Protein AF-A0A9E3EW70-F1 (afdb_monomer_lite)

Foldseek 3Di:
DDDDDDDDDDDDDPVVVVVVVVVVVVVVVVPPDDDDDDDDDDDDDDDDDDDDDDDDDDDPDPDPDDPPPPDCLLVDDFDDFDFDADPNAGQLFDDDASVQSVLLRGQDFDPDADEDELVVLLPQDADPVLAQHHPVPDDPVRCVSQSSAFRHKHKYKFWWQDKDWDAADRSLNRDHDSLSTKIWTFGARDQNDAQLRTAIEIAGSSLVVVVVLDDVVLSVVRNVVSWMKMWIATWHADNHPPVCRSPRHSHSIHRRHTNFIWTDDPNDTDGGNPPPDPPDPPPPPDD

Secondary structure (DSSP, 8-state):
--PPP-PPPPPPPHHHHHHHHHHHHHHHHHS---PPPP----------------------------TT-S-GGG-SPPPPPP---BTTB-TT-SSS-HHHHHHHT-----SSPEEEEHHHHHT----GGGTT--GGG--HHHHHHHHHHTT-EEEEEEEEEEEEE----GGGTT-SSGGGS-EEEEEESSTT--GGGPEEEEE-HHHHTT-TT--HHHHHHHHHTT-EEEEEEEEEE-TT-GGGBTTTBS-SEEEEEEEEEEEEETTEEEETTTT------------

Structure (mmCIF, N/CA/C/O backbone):
data_AF-A0A9E3EW70-F1
#
_entry.id   AF-A0A9E3EW70-F1
#
loop_
_atom_site.group_PDB
_atom_site.id
_atom_site.type_symbol
_atom_site.label_atom_id
_atom_site.label_alt_id
_atom_site.label_comp_id
_atom_site.label_asym_id
_atom_site.label_entity_id
_atom_site.label_seq_id
_atom_site.pdbx_PDB_ins_code
_atom_site.Cartn_x
_atom_site.Cartn_y
_atom_site.Cartn_z
_atom_site.occupancy
_atom_site.B_iso_or_equiv
_atom_site.auth_seq_id
_atom_site.auth_comp_id
_atom_site.auth_asym_id
_atom_site.auth_atom_id
_atom_site.pdbx_PDB_model_num
ATOM 1 N N . MET A 1 1 ? -69.824 -38.537 -12.160 1.00 42.66 1 MET A N 1
ATOM 2 C CA . MET A 1 1 ? -68.705 -38.304 -13.100 1.00 42.66 1 MET A CA 1
ATOM 3 C C . MET A 1 1 ? -68.552 -36.802 -13.313 1.00 42.66 1 MET A C 1
ATOM 5 O O . MET A 1 1 ? -69.360 -36.216 -14.017 1.00 42.66 1 MET A O 1
ATOM 9 N N . ARG A 1 2 ? -67.593 -36.155 -12.639 1.00 39.72 2 ARG A N 1
ATOM 10 C CA . ARG A 1 2 ? -67.192 -34.760 -12.896 1.00 39.72 2 ARG A CA 1
ATOM 11 C C . ARG A 1 2 ? -65.710 -34.779 -13.260 1.00 39.72 2 ARG A C 1
ATOM 13 O O . ARG A 1 2 ? -64.908 -35.280 -12.481 1.00 39.72 2 ARG A O 1
ATOM 20 N N . LEU A 1 3 ? -65.390 -34.300 -14.458 1.00 41.31 3 LEU A N 1
ATOM 21 C CA . LEU A 1 3 ? -64.031 -34.162 -14.977 1.00 41.31 3 LEU A CA 1
ATOM 22 C C . LEU A 1 3 ? -63.398 -32.893 -14.390 1.00 41.31 3 LEU A C 1
ATOM 24 O O . LEU A 1 3 ? -63.975 -31.811 -14.489 1.00 41.31 3 LEU A O 1
ATOM 28 N N . HIS A 1 4 ? -62.220 -33.031 -13.781 1.00 39.78 4 HIS A N 1
ATOM 29 C CA . HIS A 1 4 ? -61.348 -31.910 -13.439 1.00 39.78 4 HIS A CA 1
ATOM 30 C C . HIS A 1 4 ? -60.524 -31.517 -14.672 1.00 39.78 4 HIS A C 1
ATOM 32 O O . HIS A 1 4 ? -59.825 -32.351 -15.239 1.00 39.78 4 HIS A O 1
ATOM 38 N N . SER A 1 5 ? -60.599 -30.243 -15.064 1.00 49.59 5 SER A N 1
ATOM 39 C CA . SER A 1 5 ? -59.735 -29.630 -16.076 1.00 49.59 5 SER A CA 1
ATOM 40 C C . SER A 1 5 ? -58.553 -28.950 -15.383 1.00 49.59 5 SER A C 1
ATOM 42 O O . SER A 1 5 ? -58.748 -28.035 -14.583 1.00 49.59 5 SER A O 1
ATOM 44 N N . THR A 1 6 ? -57.330 -29.389 -15.676 1.00 46.38 6 THR A N 1
ATOM 45 C CA . THR A 1 6 ? -56.080 -28.768 -15.213 1.00 46.38 6 THR A CA 1
ATOM 46 C C . THR A 1 6 ? -55.635 -27.684 -16.194 1.00 46.38 6 THR A C 1
ATOM 48 O O . THR A 1 6 ? -55.284 -27.989 -17.331 1.00 46.38 6 THR A O 1
ATOM 51 N N . ALA A 1 7 ? -55.622 -26.421 -15.760 1.00 47.00 7 ALA A N 1
ATOM 52 C CA . ALA A 1 7 ? -55.006 -25.316 -16.494 1.00 47.00 7 ALA A CA 1
ATOM 53 C C . ALA A 1 7 ? -53.521 -25.196 -16.105 1.00 47.00 7 ALA A C 1
ATOM 55 O O . ALA A 1 7 ? -53.195 -24.946 -14.944 1.00 47.00 7 ALA A O 1
ATOM 56 N N . GLY A 1 8 ? -52.625 -25.397 -17.075 1.00 38.12 8 GLY A N 1
ATOM 57 C CA . GLY A 1 8 ? -51.181 -25.215 -16.923 1.00 38.12 8 GLY A CA 1
ATOM 58 C C . GLY A 1 8 ? -50.783 -23.737 -16.951 1.00 38.12 8 GLY A C 1
ATOM 59 O O . GLY A 1 8 ? -51.266 -22.970 -17.781 1.00 38.12 8 GLY A O 1
ATOM 60 N N . ARG A 1 9 ? -49.887 -23.337 -16.043 1.00 46.62 9 ARG A N 1
ATOM 61 C CA . ARG A 1 9 ? -49.221 -22.026 -16.040 1.00 46.62 9 ARG A CA 1
ATOM 62 C C . ARG A 1 9 ? -47.947 -22.117 -16.881 1.00 46.62 9 ARG A C 1
ATOM 64 O O . ARG A 1 9 ? -47.042 -22.872 -16.540 1.00 46.62 9 ARG A O 1
ATOM 71 N N . SER A 1 10 ? -47.881 -21.347 -17.959 1.00 46.06 10 SER A N 1
ATOM 72 C CA . SER A 1 10 ? -46.702 -21.170 -18.809 1.00 46.06 10 SER A CA 1
ATOM 73 C C . SER A 1 10 ? -45.749 -20.136 -18.196 1.00 46.06 10 SER A C 1
ATOM 75 O O . SER A 1 10 ? -46.137 -19.000 -17.925 1.00 46.06 10 SER A O 1
ATOM 77 N N . SER A 1 11 ? -44.496 -20.531 -17.967 1.00 54.38 11 SER A N 1
ATOM 78 C CA . SER A 1 11 ? -43.414 -19.631 -17.549 1.00 54.38 11 SER A CA 1
ATOM 79 C C . SER A 1 11 ? -42.982 -18.733 -18.718 1.00 54.38 11 SER A C 1
ATOM 81 O O . SER A 1 11 ? -42.844 -19.238 -19.835 1.00 54.38 11 SER A O 1
ATOM 83 N N . PRO A 1 12 ? -42.736 -17.426 -18.511 1.00 48.19 12 PRO A N 1
ATOM 84 C CA . PRO A 1 12 ? -42.261 -16.551 -19.577 1.00 48.19 12 PRO A CA 1
ATOM 85 C C . PRO A 1 12 ? -40.818 -16.900 -19.970 1.00 48.19 12 PRO A C 1
ATOM 87 O O . PRO A 1 12 ? -39.954 -17.113 -19.121 1.00 48.19 12 PRO A O 1
ATOM 90 N N . SER A 1 13 ? -40.561 -16.956 -21.277 1.00 63.34 13 SER A N 1
ATOM 91 C CA . SER A 1 13 ? -39.244 -17.232 -21.856 1.00 63.34 13 SER A CA 1
ATOM 92 C C . SER A 1 13 ? -38.218 -16.153 -21.496 1.00 63.34 13 SER A C 1
ATOM 94 O O . SER A 1 13 ? -38.545 -14.966 -21.524 1.00 63.34 13 SER A O 1
ATOM 96 N N . LEU A 1 14 ? -36.962 -16.559 -21.270 1.00 52.03 14 LEU A N 1
ATOM 97 C CA . LEU A 1 14 ? -35.798 -15.710 -20.949 1.00 52.03 14 LEU A CA 1
ATOM 98 C C . LEU A 1 14 ? -35.630 -14.462 -21.843 1.00 52.03 14 LEU A C 1
ATOM 100 O O . LEU A 1 14 ? -35.115 -13.449 -21.378 1.00 52.03 14 LEU A O 1
ATOM 104 N N . LEU A 1 15 ? -36.121 -14.487 -23.087 1.00 51.53 15 LEU A N 1
ATOM 105 C CA . LEU A 1 15 ? -36.109 -13.324 -23.984 1.00 51.53 15 LEU A CA 1
ATOM 106 C C . LEU A 1 15 ? -36.956 -12.140 -23.473 1.00 51.53 15 LEU A C 1
ATOM 108 O O . LEU A 1 15 ? -36.592 -10.987 -23.690 1.00 51.53 15 LEU A O 1
ATOM 112 N N . ALA A 1 16 ? -38.060 -12.405 -22.767 1.00 52.69 16 ALA A N 1
ATOM 113 C CA . ALA A 1 16 ? -38.950 -11.365 -22.245 1.00 52.69 16 ALA A CA 1
ATOM 114 C C . ALA A 1 16 ? -38.374 -10.663 -21.001 1.00 52.69 16 ALA A C 1
ATOM 116 O O . ALA A 1 16 ? -38.707 -9.509 -20.741 1.00 52.69 16 ALA A O 1
ATOM 117 N N . LEU A 1 17 ? -37.479 -11.331 -20.259 1.00 50.59 17 LEU A N 1
ATOM 118 C CA . LEU A 1 17 ? -36.784 -10.745 -19.106 1.00 50.59 17 LEU A CA 1
ATOM 119 C C . LEU A 1 17 ? -35.613 -9.837 -19.524 1.00 50.59 17 LEU A C 1
ATOM 121 O O . LEU A 1 17 ? -35.280 -8.892 -18.816 1.00 50.59 17 LEU A O 1
ATOM 125 N N . LEU A 1 18 ? -34.991 -10.106 -20.678 1.00 47.97 18 LEU A N 1
ATOM 126 C CA . LEU A 1 18 ? -33.878 -9.305 -21.199 1.00 47.97 18 LEU A CA 1
ATOM 127 C C . LEU A 1 18 ? -34.339 -7.974 -21.815 1.00 47.97 18 LEU A C 1
ATOM 129 O O . LEU A 1 18 ? -33.641 -6.968 -21.684 1.00 47.97 18 LEU A O 1
ATOM 133 N N . LEU A 1 19 ? -35.528 -7.929 -22.428 1.00 50.22 19 LEU A N 1
ATOM 134 C CA . LEU A 1 19 ? -36.051 -6.700 -23.038 1.00 50.22 19 LEU A CA 1
ATOM 135 C C . LEU A 1 19 ? -36.480 -5.644 -22.001 1.00 50.22 19 LEU A C 1
ATOM 137 O O . LEU A 1 19 ? -36.339 -4.447 -22.247 1.00 50.22 19 LEU A O 1
ATOM 141 N N . THR A 1 20 ? -36.968 -6.062 -20.829 1.00 54.41 20 THR A N 1
ATOM 142 C CA . THR A 1 20 ? -37.367 -5.139 -19.752 1.00 54.41 20 THR A CA 1
ATOM 143 C C . THR A 1 20 ? -36.164 -4.525 -19.034 1.00 54.41 20 THR A C 1
ATOM 145 O O . THR A 1 20 ? -36.230 -3.365 -18.625 1.00 54.41 20 THR A O 1
ATOM 148 N N . LEU A 1 21 ? -35.039 -5.244 -18.946 1.00 48.19 21 LEU A N 1
ATOM 149 C CA . LEU A 1 21 ? -33.806 -4.735 -18.337 1.00 48.19 21 LEU A CA 1
ATOM 150 C C . LEU A 1 21 ? -33.122 -3.667 -19.212 1.00 48.19 21 LEU A C 1
ATOM 152 O O . LEU A 1 21 ? -32.628 -2.667 -18.694 1.00 48.19 21 LEU A O 1
ATOM 156 N N . LEU A 1 22 ? -33.143 -3.834 -20.539 1.00 47.22 22 LEU A N 1
ATOM 157 C CA . LEU A 1 22 ? -32.518 -2.890 -21.475 1.00 47.22 22 LEU A CA 1
ATOM 158 C C . LEU A 1 22 ? -33.306 -1.574 -21.617 1.00 47.22 22 LEU A C 1
ATOM 160 O O . LEU A 1 22 ? -32.697 -0.513 -21.757 1.00 47.22 22 LEU A O 1
ATOM 164 N N . LEU A 1 23 ? -34.640 -1.602 -21.497 1.00 50.38 23 LEU A N 1
ATOM 165 C CA . LEU A 1 23 ? -35.461 -0.384 -21.548 1.00 50.38 23 LEU A CA 1
ATOM 166 C C . LEU A 1 23 ? -35.335 0.470 -20.266 1.00 50.38 23 LEU A C 1
ATOM 168 O O . LEU A 1 23 ? -35.398 1.697 -20.332 1.00 50.38 23 LEU A O 1
ATOM 172 N N . GLY A 1 24 ? -35.087 -0.158 -19.109 1.00 47.75 24 GLY A N 1
ATOM 173 C CA . GLY A 1 24 ? -34.868 0.541 -17.835 1.00 47.75 24 GLY A CA 1
ATOM 174 C C . GLY A 1 24 ? -33.553 1.330 -17.772 1.00 47.75 24 GLY A C 1
ATOM 175 O O . GLY A 1 24 ? -33.500 2.396 -17.160 1.00 47.75 24 GLY A O 1
ATOM 176 N N . ILE A 1 25 ? -32.507 0.858 -18.458 1.00 51.50 25 ILE A N 1
ATOM 177 C CA . ILE A 1 25 ? -31.192 1.521 -18.495 1.00 51.50 25 ILE A CA 1
ATOM 178 C C . ILE A 1 25 ? -31.213 2.746 -19.429 1.00 51.50 25 ILE A C 1
ATOM 180 O O . ILE A 1 25 ? -30.594 3.765 -19.122 1.00 51.50 25 ILE A O 1
ATOM 184 N N . ALA A 1 26 ? -31.984 2.705 -20.522 1.00 46.91 26 ALA A N 1
ATOM 185 C CA . ALA A 1 26 ? -32.087 3.820 -21.468 1.00 46.91 26 ALA A CA 1
ATOM 186 C C . ALA A 1 26 ? -32.857 5.036 -20.907 1.00 46.91 26 ALA A C 1
ATOM 188 O O . ALA A 1 26 ? -32.496 6.176 -21.192 1.00 46.91 26 ALA A O 1
ATOM 189 N N . ILE A 1 27 ? -33.875 4.822 -20.062 1.00 49.88 27 ILE A N 1
ATOM 190 C CA . ILE A 1 27 ? -34.671 5.917 -19.471 1.00 49.88 27 ILE A CA 1
ATOM 191 C C . ILE A 1 27 ? -33.899 6.636 -18.346 1.00 49.88 27 ILE A C 1
ATOM 193 O O . ILE A 1 27 ? -34.012 7.854 -18.201 1.00 49.88 27 ILE A O 1
ATOM 197 N N . GLY A 1 28 ? -33.047 5.923 -17.598 1.00 44.19 28 GLY A N 1
ATOM 198 C CA . GLY A 1 28 ? -32.197 6.520 -16.558 1.00 44.19 28 GLY A CA 1
ATOM 199 C C . GLY A 1 28 ? -31.092 7.438 -17.099 1.00 44.19 28 GLY A C 1
ATOM 200 O O . GLY A 1 28 ? -30.687 8.378 -16.419 1.00 44.19 28 GLY A O 1
ATOM 201 N N . TYR A 1 29 ? -30.641 7.217 -18.338 1.00 43.44 29 TYR A N 1
ATOM 202 C CA . TYR A 1 29 ? -29.553 7.990 -18.947 1.00 43.44 29 TYR A CA 1
ATOM 203 C C . TYR A 1 29 ? -30.009 9.349 -19.516 1.00 43.44 29 TYR A C 1
ATOM 205 O O . TYR A 1 29 ? -29.213 10.280 -19.610 1.00 43.44 29 TYR A O 1
ATOM 213 N N . VAL A 1 30 ? -31.298 9.503 -19.848 1.00 46.31 30 VAL A N 1
ATOM 214 C CA . VAL A 1 30 ? -31.840 10.728 -20.476 1.00 46.31 30 VAL A CA 1
ATOM 215 C C . VAL A 1 30 ? -32.278 11.786 -19.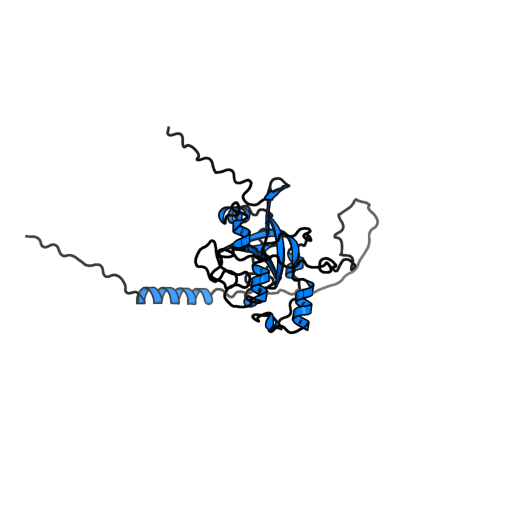447 1.00 46.31 30 VAL A C 1
ATOM 217 O O . VAL A 1 30 ? -32.352 12.967 -19.775 1.00 46.31 30 VAL A O 1
ATOM 220 N N . LEU A 1 31 ? -32.500 11.418 -18.180 1.00 46.66 31 LEU A N 1
ATOM 221 C CA . LEU A 1 31 ? -33.011 12.338 -17.146 1.00 46.66 31 LEU A CA 1
ATOM 222 C C . LEU A 1 31 ? -31.948 12.866 -16.159 1.00 46.66 31 LEU A C 1
ATOM 224 O O . LEU A 1 31 ? -32.284 13.618 -15.246 1.00 46.66 31 LEU A O 1
ATOM 228 N N . GLY A 1 32 ? -30.669 12.518 -16.341 1.00 40.44 32 GLY A N 1
ATOM 229 C CA . GLY A 1 32 ? -29.587 12.824 -15.391 1.00 40.44 32 GLY A CA 1
ATOM 230 C C . GLY A 1 32 ? -28.723 14.060 -15.682 1.00 40.44 32 GLY A C 1
ATOM 231 O O . GLY A 1 32 ? -27.817 14.346 -14.905 1.00 40.44 32 GLY A O 1
ATOM 232 N N . GLN A 1 33 ? -28.958 14.807 -16.767 1.00 39.59 33 GLN A N 1
ATOM 233 C CA . GLN A 1 33 ? -28.151 15.994 -17.085 1.00 39.59 33 GLN A CA 1
ATOM 234 C C . GLN A 1 33 ? -28.855 17.297 -16.686 1.00 39.59 33 GLN A C 1
ATOM 236 O O . GLN A 1 33 ? -29.601 17.890 -17.463 1.00 39.59 33 GLN A O 1
ATOM 241 N N . ARG A 1 34 ? -28.574 17.782 -15.472 1.00 38.91 34 ARG A N 1
ATOM 242 C CA . ARG A 1 34 ? -28.736 19.200 -15.112 1.00 38.91 34 ARG A CA 1
ATOM 243 C C . ARG A 1 34 ? -27.489 19.694 -14.383 1.00 38.91 34 ARG A C 1
ATOM 245 O O . ARG A 1 34 ? -27.235 19.319 -13.244 1.00 38.91 34 ARG A O 1
ATOM 252 N N . ALA A 1 35 ? -26.725 20.538 -15.070 1.00 42.22 35 ALA A N 1
ATOM 253 C CA . ALA A 1 35 ? -25.616 21.307 -14.517 1.00 42.22 35 ALA A CA 1
ATOM 254 C C . ALA A 1 35 ? -26.139 22.505 -13.693 1.00 42.22 35 ALA A C 1
ATOM 256 O O . ALA A 1 35 ? -27.132 23.118 -14.096 1.00 42.22 35 ALA A O 1
ATOM 257 N N . PRO A 1 36 ? -25.489 22.891 -12.581 1.00 40.62 36 PRO A N 1
ATOM 258 C CA . PRO A 1 36 ? -25.782 24.149 -11.905 1.00 40.62 36 PRO A CA 1
ATOM 259 C C . PRO A 1 36 ? -25.088 25.326 -12.610 1.00 40.62 36 PRO A C 1
ATOM 261 O O . PRO A 1 36 ? -23.885 25.308 -12.867 1.00 40.62 36 PRO A O 1
ATOM 264 N N . GLY A 1 37 ? -25.885 26.343 -12.942 1.00 34.81 37 GLY A N 1
ATOM 265 C CA . GLY A 1 37 ? -25.463 27.558 -13.632 1.00 34.81 37 GLY A CA 1
ATOM 266 C C . GLY A 1 37 ? -24.614 28.493 -12.767 1.00 34.81 37 GLY A C 1
ATOM 267 O O . GLY A 1 37 ? -24.877 28.701 -11.585 1.00 34.81 37 GLY A O 1
ATOM 268 N N . SER A 1 38 ? -23.607 29.080 -13.412 1.00 30.11 38 SER A N 1
ATOM 269 C CA . SER A 1 38 ? -22.753 30.152 -12.908 1.00 30.11 38 SER A CA 1
ATOM 270 C C . SER A 1 38 ? -23.470 31.498 -13.044 1.00 30.11 38 SER A C 1
ATOM 272 O O . SER A 1 38 ? -23.822 31.892 -14.155 1.00 30.11 38 SER A O 1
ATOM 274 N N . ILE A 1 39 ? -23.651 32.224 -11.938 1.00 38.66 39 ILE A N 1
ATOM 275 C CA . ILE A 1 39 ? -24.048 33.638 -11.958 1.00 38.66 39 ILE A CA 1
ATOM 276 C C . ILE A 1 39 ? -22.833 34.465 -11.544 1.00 38.66 39 ILE A C 1
ATOM 278 O O . ILE A 1 39 ? -22.441 34.498 -10.380 1.00 38.66 39 ILE A O 1
ATOM 282 N N . ALA A 1 40 ? -22.240 35.125 -12.537 1.00 32.94 40 ALA A N 1
ATOM 283 C CA . ALA A 1 40 ? -21.268 36.187 -12.356 1.00 32.94 40 ALA A CA 1
ATOM 284 C C . ALA A 1 40 ? -22.014 37.504 -12.091 1.00 32.94 40 ALA A C 1
ATOM 286 O O . ALA A 1 40 ? -22.826 37.935 -12.909 1.00 32.94 40 ALA A O 1
ATOM 287 N N . GLY A 1 41 ? -21.724 38.145 -10.960 1.00 32.84 41 GLY A N 1
ATOM 288 C CA . GLY A 1 41 ? -22.153 39.504 -10.637 1.00 32.84 41 GLY A CA 1
ATOM 289 C C . GLY A 1 41 ? -20.931 40.354 -10.305 1.00 32.84 41 GLY A C 1
ATOM 290 O O . GLY A 1 41 ? -20.212 40.062 -9.355 1.00 32.84 41 GLY A O 1
ATOM 291 N N . ASN A 1 42 ? -20.683 41.371 -11.127 1.00 33.41 42 ASN A N 1
ATOM 292 C CA . ASN A 1 42 ? -19.617 42.365 -10.988 1.00 33.41 42 ASN A CA 1
ATOM 293 C C . ASN A 1 42 ? -20.140 43.634 -10.278 1.00 33.41 42 ASN A C 1
ATOM 295 O O . ASN A 1 42 ? -21.340 43.887 -10.332 1.00 33.41 42 ASN A O 1
ATOM 299 N N . LEU A 1 43 ? -19.196 44.460 -9.781 1.00 32.53 43 LEU A N 1
ATOM 300 C CA . LEU A 1 43 ? -19.270 45.865 -9.280 1.00 32.53 43 LEU A CA 1
ATOM 301 C C . LEU A 1 43 ? -19.321 46.073 -7.742 1.00 32.53 43 LEU A C 1
ATOM 303 O O . LEU A 1 43 ? -19.964 45.300 -7.045 1.00 32.53 43 LEU A O 1
ATOM 307 N N . PRO A 1 44 ? -18.814 47.212 -7.203 1.00 39.44 44 PRO A N 1
ATOM 308 C CA . PRO A 1 44 ? -17.525 47.882 -7.449 1.00 39.44 44 PRO A CA 1
ATOM 309 C C . PRO A 1 44 ? -16.767 48.295 -6.149 1.00 39.44 44 PRO A C 1
ATOM 311 O O . PRO A 1 44 ? -17.314 48.322 -5.051 1.00 39.44 44 PRO A O 1
ATOM 314 N N . LYS A 1 45 ? -15.491 48.695 -6.300 1.00 40.50 45 LYS A N 1
ATOM 315 C CA . LYS A 1 45 ? -14.599 49.281 -5.268 1.00 40.50 45 LYS A CA 1
ATOM 316 C C . LYS A 1 45 ? -15.101 50.623 -4.692 1.00 40.50 45 LYS A C 1
ATOM 318 O O . LYS A 1 45 ? -15.352 51.536 -5.472 1.00 40.50 45 LYS A O 1
ATOM 323 N N . ARG A 1 46 ? -15.042 50.780 -3.359 1.00 34.53 46 ARG A N 1
ATOM 324 C CA . ARG A 1 46 ? -14.795 52.006 -2.538 1.00 34.53 46 ARG A CA 1
ATOM 325 C C . ARG A 1 46 ? -14.216 51.498 -1.199 1.00 34.53 46 ARG A C 1
ATOM 327 O O . ARG A 1 46 ? -14.707 50.501 -0.698 1.00 34.53 46 ARG A O 1
ATOM 334 N N . GLY A 1 47 ? -13.065 51.942 -0.689 1.00 32.66 47 GLY A N 1
ATOM 335 C CA . GLY A 1 47 ? -12.781 53.266 -0.121 1.00 32.66 47 GLY A CA 1
ATOM 336 C C . GLY A 1 47 ? -12.803 53.156 1.418 1.00 32.66 47 GLY A C 1
ATOM 337 O O . GLY A 1 47 ? -13.872 52.958 1.977 1.00 32.66 47 GLY A O 1
ATOM 338 N N . ALA A 1 48 ? -11.633 53.207 2.071 1.00 33.41 48 ALA A N 1
ATOM 339 C CA . ALA A 1 48 ? -11.434 53.046 3.524 1.00 33.41 48 ALA A CA 1
ATOM 340 C C . ALA A 1 48 ? -12.101 54.161 4.367 1.00 33.41 48 ALA A C 1
ATOM 342 O O . ALA A 1 48 ? -12.419 55.219 3.819 1.00 33.41 48 ALA A O 1
ATOM 343 N N . PRO A 1 49 ? -12.286 53.958 5.690 1.00 38.03 49 PRO A N 1
ATOM 344 C CA . PRO A 1 49 ? -11.262 54.431 6.637 1.00 38.03 49 PRO A CA 1
ATOM 345 C C . PRO A 1 49 ? -11.013 53.518 7.862 1.00 38.03 49 PRO A C 1
ATOM 347 O O . PRO A 1 49 ? -11.837 52.688 8.237 1.00 38.03 49 PRO A O 1
ATOM 350 N N . SER A 1 50 ? -9.844 53.704 8.485 1.00 37.84 50 SER A N 1
ATOM 351 C CA . SER A 1 50 ? -9.380 53.066 9.727 1.00 37.84 50 SER A CA 1
ATOM 352 C C . SER A 1 50 ? -10.312 53.280 10.928 1.00 37.84 50 SER A C 1
ATOM 354 O O . SER A 1 50 ? -10.955 54.326 11.028 1.00 37.84 50 SER A O 1
ATOM 356 N N . PRO A 1 51 ? -10.241 52.381 11.926 1.00 44.19 51 PRO A N 1
ATOM 357 C CA . PRO A 1 51 ? -10.089 52.866 13.293 1.00 44.19 51 PRO A CA 1
ATOM 358 C C . PRO A 1 51 ? -9.038 52.109 14.124 1.00 44.19 51 PRO A C 1
ATOM 360 O O . PRO A 1 51 ? -8.649 50.972 13.872 1.00 44.19 51 PRO A O 1
ATOM 363 N N . THR A 1 52 ? -8.586 52.843 15.129 1.00 32.22 52 THR A N 1
ATOM 364 C CA . THR A 1 52 ? -7.642 52.566 16.209 1.00 32.22 52 THR A CA 1
ATOM 365 C C . THR A 1 52 ? -7.971 51.358 17.097 1.00 32.22 52 THR A C 1
ATOM 367 O O . THR A 1 52 ? -9.117 51.168 17.484 1.00 32.22 52 THR A O 1
ATOM 370 N N . GLY A 1 53 ? -6.908 50.642 17.488 1.00 36.38 53 GLY A N 1
ATOM 371 C CA . GLY A 1 53 ? -6.640 50.040 18.805 1.00 36.38 53 GLY A CA 1
ATOM 372 C C . GLY A 1 53 ? -7.753 49.306 19.560 1.00 36.38 53 GLY A C 1
ATOM 373 O O . GLY A 1 53 ? -8.588 49.938 20.197 1.00 36.38 53 GLY A O 1
ATOM 374 N N . SER A 1 54 ? -7.641 47.977 19.655 1.00 33.28 54 SER A N 1
ATOM 375 C CA . SER A 1 54 ? -8.045 47.235 20.856 1.00 33.28 54 SER A CA 1
ATOM 376 C C . SER A 1 54 ? -7.341 45.877 20.924 1.00 33.28 54 SER A C 1
ATOM 378 O O . SER A 1 54 ? -7.294 45.125 19.952 1.00 33.28 54 SER A O 1
ATOM 380 N N . THR A 1 55 ? -6.749 45.603 22.080 1.00 41.75 55 THR A N 1
ATOM 381 C CA . THR A 1 55 ? -5.961 44.420 22.429 1.00 41.75 55 THR A CA 1
ATOM 382 C C . THR A 1 55 ? -6.898 43.273 22.825 1.00 41.75 55 THR A C 1
ATOM 384 O O . THR A 1 55 ? -7.733 43.441 23.712 1.00 41.75 55 THR A O 1
ATOM 387 N N . SER A 1 56 ? -6.762 42.091 22.215 1.00 35.50 56 SER A N 1
ATOM 388 C CA . SER A 1 56 ? -7.344 40.840 22.733 1.00 35.50 56 SER A CA 1
ATOM 389 C C . SER A 1 56 ? -6.642 39.591 22.176 1.00 35.50 56 SER A C 1
ATOM 391 O O . SER A 1 56 ? -5.983 39.674 21.139 1.00 35.50 56 SER A O 1
ATOM 393 N N . PRO A 1 57 ? -6.697 38.457 22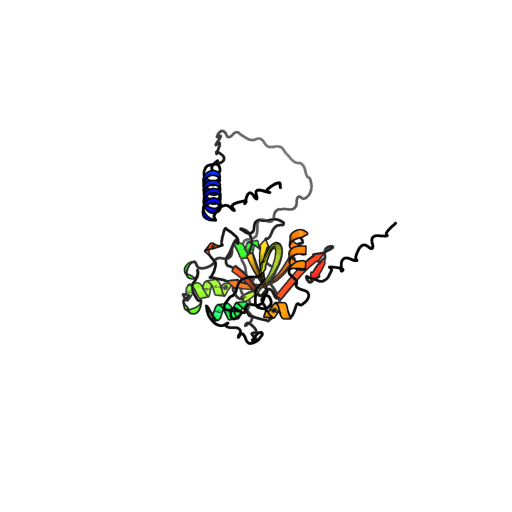.898 1.00 41.97 57 PRO A N 1
ATOM 394 C CA . PRO A 1 57 ? -5.624 37.470 22.909 1.00 41.97 57 PRO A CA 1
ATOM 395 C C . PRO A 1 57 ? -5.773 36.363 21.853 1.00 41.97 57 PRO A C 1
ATOM 397 O O . PRO A 1 57 ? -6.842 35.793 21.670 1.00 41.97 57 PRO A O 1
ATOM 400 N N . GLY A 1 58 ? -4.642 36.046 21.213 1.00 36.97 58 GLY A N 1
ATOM 401 C CA . GLY A 1 58 ? -4.234 34.725 20.718 1.00 36.97 58 GLY A CA 1
ATOM 402 C C . GLY A 1 58 ? -5.274 33.842 20.024 1.00 36.97 58 GLY A C 1
ATOM 403 O O . GLY A 1 58 ? -5.722 32.855 20.598 1.00 36.97 58 GLY A O 1
ATOM 404 N N . ALA A 1 59 ? -5.542 34.102 18.743 1.00 34.69 59 ALA A N 1
ATOM 405 C CA . ALA A 1 59 ? -5.996 33.056 17.826 1.00 34.69 59 ALA A CA 1
ATOM 406 C C . ALA A 1 59 ? -4.790 32.187 17.401 1.00 34.69 59 ALA A C 1
ATOM 408 O O . ALA A 1 59 ? -3.718 32.747 17.144 1.00 34.69 59 ALA A O 1
ATOM 409 N N . PRO A 1 60 ? -4.913 30.849 17.292 1.00 39.34 60 PRO A N 1
ATOM 410 C CA . PRO A 1 60 ? -3.834 30.029 16.765 1.00 39.34 60 PRO A CA 1
ATOM 411 C C . PRO A 1 60 ? -3.628 30.371 15.287 1.00 39.34 60 PRO A C 1
ATOM 413 O O . PRO A 1 60 ? -4.497 30.168 14.438 1.00 39.34 60 PRO A O 1
ATOM 416 N N . SER A 1 61 ? -2.457 30.936 15.011 1.00 37.72 61 SER A N 1
ATOM 417 C CA . SER A 1 61 ? -1.927 31.169 13.675 1.00 37.72 61 SER A CA 1
ATOM 418 C C . SER A 1 61 ? -2.000 29.878 12.855 1.00 37.72 61 SER A C 1
ATOM 420 O O . SER A 1 61 ? -1.419 28.857 13.228 1.00 37.72 61 SER A O 1
ATOM 422 N N . ARG A 1 62 ? -2.709 29.926 11.720 1.00 45.84 62 ARG A N 1
ATOM 423 C CA . ARG A 1 62 ? -2.508 28.972 10.627 1.00 45.84 62 ARG A CA 1
ATOM 424 C C . ARG A 1 62 ? -1.061 29.135 10.175 1.00 45.84 62 ARG A C 1
ATOM 426 O O . ARG A 1 62 ? -0.733 30.143 9.554 1.00 45.84 62 ARG A O 1
ATOM 433 N N . SER A 1 63 ? -0.204 28.167 10.494 1.00 44.12 63 SER A N 1
ATOM 434 C CA . SER A 1 63 ? 1.171 28.155 10.009 1.00 44.12 63 SER A CA 1
ATOM 435 C C . SER A 1 63 ? 1.160 28.013 8.487 1.00 44.12 63 SER A C 1
ATOM 437 O O . SER A 1 63 ? 0.976 26.922 7.947 1.00 44.12 63 SER A O 1
ATOM 439 N N . SER A 1 64 ? 1.357 29.128 7.792 1.00 43.91 64 SER A N 1
ATOM 440 C CA . SER A 1 64 ? 1.934 29.142 6.455 1.00 43.91 64 SER A CA 1
ATOM 441 C C . SER A 1 64 ? 3.276 28.413 6.524 1.00 43.91 64 SER A C 1
ATOM 443 O O . SER A 1 64 ? 4.169 28.843 7.257 1.00 43.91 64 SER A O 1
ATOM 445 N N . GLY A 1 65 ? 3.376 27.276 5.834 1.00 38.19 65 GLY A N 1
ATOM 446 C CA . GLY A 1 65 ? 4.555 26.419 5.852 1.00 38.19 65 GLY A CA 1
ATOM 447 C C . GLY A 1 65 ? 5.816 27.177 5.444 1.00 38.19 65 GLY A C 1
ATOM 448 O O . GLY A 1 65 ? 5.839 27.864 4.424 1.00 38.19 65 GLY A O 1
ATOM 449 N N . SER A 1 66 ? 6.862 27.046 6.257 1.00 35.94 66 SER A N 1
ATOM 450 C CA . SER A 1 66 ? 8.209 27.485 5.903 1.00 35.94 66 SER A CA 1
ATOM 451 C C . SER A 1 66 ? 8.752 26.629 4.748 1.00 35.94 66 SER A C 1
ATOM 453 O O . SER A 1 66 ? 8.669 25.401 4.829 1.00 35.94 66 SER A O 1
ATOM 455 N N . PRO A 1 67 ? 9.389 27.224 3.725 1.00 41.66 67 PRO A N 1
ATOM 456 C CA . PRO A 1 67 ? 9.906 26.520 2.545 1.00 41.66 67 PRO A CA 1
ATOM 457 C C . PRO A 1 67 ? 11.239 25.775 2.800 1.00 41.66 67 PRO A C 1
ATOM 459 O O . PRO A 1 67 ? 12.126 25.764 1.957 1.00 41.66 67 PRO A O 1
ATOM 462 N N . GLY A 1 68 ? 11.408 25.163 3.979 1.00 37.69 68 GLY A N 1
ATOM 463 C CA . GLY A 1 68 ? 12.647 24.481 4.400 1.00 37.69 68 GLY A CA 1
ATOM 464 C C . GLY A 1 68 ? 12.486 23.012 4.815 1.00 37.69 68 GLY A C 1
ATOM 465 O O . GLY A 1 68 ? 13.463 22.389 5.214 1.00 37.69 68 GLY A O 1
ATOM 466 N N . VAL A 1 69 ? 11.268 22.458 4.739 1.00 43.94 69 VAL A N 1
ATOM 467 C CA . VAL A 1 69 ? 10.929 21.058 5.095 1.00 43.94 69 VAL A CA 1
ATOM 468 C C . VAL A 1 69 ? 10.392 20.292 3.872 1.00 43.94 69 VAL A C 1
ATOM 470 O O . VAL A 1 69 ? 9.707 19.283 3.986 1.00 43.94 69 VAL A O 1
ATOM 473 N N . GLU A 1 70 ? 10.712 20.743 2.662 1.00 47.91 70 GLU A N 1
ATOM 474 C CA . GLU A 1 70 ? 10.596 19.908 1.466 1.00 47.91 70 GLU A CA 1
ATOM 475 C C . GLU A 1 70 ? 11.924 19.155 1.272 1.00 47.91 70 GLU A C 1
ATOM 477 O O . GLU A 1 70 ? 12.903 19.738 0.834 1.00 47.91 70 GLU A O 1
ATOM 482 N N . SER A 1 71 ? 12.121 17.868 1.541 1.00 61.38 71 SER A N 1
ATOM 483 C CA . SER A 1 71 ? 11.379 16.837 2.264 1.00 61.38 71 SER A CA 1
ATOM 484 C C . SER A 1 71 ? 12.364 15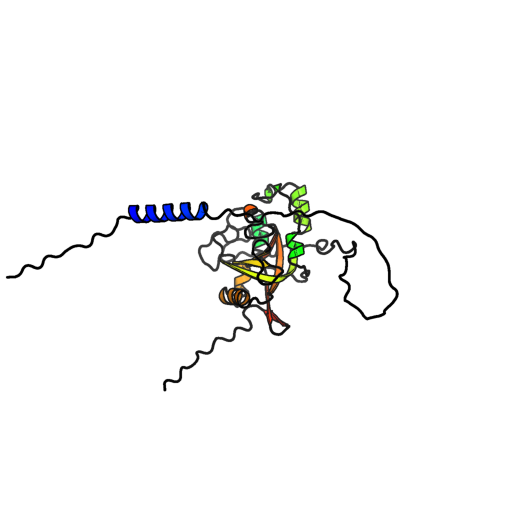.655 2.400 1.00 61.38 71 SER A C 1
ATOM 486 O O . SER A 1 71 ? 12.475 14.829 1.506 1.00 61.38 71 SER A O 1
ATOM 488 N N . SER A 1 72 ? 13.172 15.586 3.464 1.00 80.25 72 SER A N 1
ATOM 489 C CA . SER A 1 72 ? 14.237 14.563 3.603 1.00 80.25 72 SER A CA 1
ATOM 490 C C . SER A 1 72 ? 13.735 13.174 4.024 1.00 80.25 72 SER A C 1
ATOM 492 O O . SER A 1 72 ? 14.524 12.260 4.249 1.00 80.25 72 SER A O 1
ATOM 494 N N . TRP A 1 73 ? 12.421 12.970 4.124 1.00 90.75 73 TRP A N 1
ATOM 495 C CA . TRP A 1 73 ? 11.852 11.696 4.570 1.00 90.75 73 TRP A CA 1
ATOM 496 C C . TRP A 1 73 ? 12.212 10.516 3.651 1.00 90.75 73 TRP A C 1
ATOM 498 O O . TRP A 1 73 ? 12.216 9.373 4.099 1.00 90.75 73 TRP A O 1
ATOM 508 N N . HIS A 1 74 ? 12.549 10.788 2.384 1.00 90.44 74 HIS A N 1
ATOM 509 C CA . HIS A 1 74 ? 12.924 9.782 1.383 1.00 90.44 74 HIS A CA 1
ATOM 510 C C . HIS A 1 74 ? 14.436 9.654 1.142 1.00 90.44 74 HIS A C 1
ATOM 512 O O . HIS A 1 74 ? 14.859 8.791 0.372 1.00 90.44 74 HIS A O 1
ATOM 518 N N . SER A 1 75 ? 15.265 10.463 1.816 1.00 84.50 75 SER A N 1
ATOM 519 C CA . SER A 1 75 ? 16.722 10.474 1.609 1.00 84.50 75 SER A CA 1
ATOM 520 C C . SER A 1 75 ? 17.475 9.395 2.395 1.00 84.50 75 SER A C 1
ATOM 522 O O . SER A 1 75 ? 18.685 9.252 2.234 1.00 84.50 75 SER A O 1
ATOM 524 N N . GLY A 1 76 ? 16.790 8.660 3.275 1.00 83.12 76 GLY A N 1
ATOM 525 C CA . GLY A 1 76 ? 17.375 7.552 4.028 1.00 83.12 76 GLY A CA 1
ATOM 526 C C . GLY A 1 76 ? 17.674 6.332 3.153 1.00 83.12 76 GLY A C 1
ATOM 527 O O . GLY A 1 76 ? 17.047 6.119 2.114 1.00 83.12 76 GLY A O 1
ATOM 528 N N . ALA A 1 77 ? 18.618 5.500 3.602 1.00 87.81 77 ALA A N 1
ATOM 529 C CA . ALA A 1 77 ? 18.838 4.191 2.999 1.00 87.81 77 ALA A CA 1
ATOM 530 C C . ALA A 1 77 ? 17.567 3.344 3.137 1.00 87.81 77 ALA A C 1
ATOM 532 O O . ALA A 1 77 ? 17.016 3.202 4.231 1.00 87.81 77 ALA A O 1
ATOM 533 N N . LYS A 1 78 ? 17.106 2.796 2.014 1.00 94.25 78 LYS A N 1
ATOM 534 C CA . LYS A 1 78 ? 15.902 1.971 1.961 1.00 94.25 78 LYS A CA 1
ATOM 535 C C . LYS A 1 78 ? 16.307 0.514 2.171 1.00 94.25 78 LYS A C 1
ATOM 537 O O . LYS A 1 78 ? 17.216 0.054 1.477 1.00 94.25 78 LYS A O 1
ATOM 542 N N . PRO A 1 79 ? 15.710 -0.195 3.138 1.00 94.19 79 PRO A N 1
ATOM 543 C CA . PRO A 1 79 ? 16.122 -1.552 3.454 1.00 94.19 79 PRO A CA 1
ATOM 544 C C . PRO A 1 79 ? 15.769 -2.502 2.311 1.00 94.19 79 PRO A C 1
ATOM 546 O O . PRO A 1 79 ? 14.703 -2.389 1.698 1.00 94.19 79 PRO A O 1
ATOM 549 N N . THR A 1 80 ? 16.670 -3.448 2.056 1.00 96.00 80 THR A N 1
ATOM 550 C CA . THR A 1 80 ? 16.428 -4.555 1.133 1.00 96.00 80 THR A CA 1
ATOM 551 C C . THR A 1 80 ? 15.237 -5.377 1.632 1.00 96.00 80 THR A C 1
ATOM 553 O O . THR A 1 80 ? 15.242 -5.750 2.804 1.00 96.00 80 THR A O 1
ATOM 556 N N . PRO A 1 81 ? 14.245 -5.674 0.775 1.00 97.62 81 PRO A N 1
ATOM 557 C CA . PRO A 1 81 ? 13.141 -6.561 1.122 1.00 97.62 81 PRO A CA 1
ATOM 558 C C . PRO A 1 81 ? 13.616 -7.908 1.672 1.00 97.62 81 PRO A C 1
ATOM 560 O O . PRO A 1 81 ? 14.437 -8.575 1.036 1.00 97.62 81 PRO A O 1
ATOM 563 N N . GLU A 1 82 ? 13.067 -8.340 2.808 1.00 98.38 82 GLU A N 1
ATOM 564 C CA . GLU A 1 82 ? 13.179 -9.743 3.214 1.00 98.38 82 GLU A CA 1
ATOM 565 C C . GLU A 1 82 ? 12.092 -10.541 2.507 1.00 98.38 82 GLU A C 1
ATOM 567 O O . GLU A 1 82 ? 10.931 -10.132 2.467 1.00 98.38 82 GLU A O 1
ATOM 572 N N . LEU A 1 83 ? 12.468 -11.684 1.939 1.00 98.25 83 LEU A N 1
ATOM 573 C CA . LEU A 1 83 ? 11.610 -12.471 1.063 1.00 98.25 83 LEU A CA 1
ATOM 574 C C . LEU A 1 83 ? 11.579 -13.925 1.527 1.00 98.25 83 LEU A C 1
ATOM 576 O O . LEU A 1 83 ? 12.606 -14.492 1.897 1.00 98.25 83 LEU A O 1
ATOM 580 N N . ALA A 1 84 ? 10.405 -14.544 1.461 1.00 96.88 84 ALA A N 1
ATOM 581 C CA . ALA A 1 84 ? 10.242 -15.972 1.691 1.00 96.88 84 ALA A CA 1
ATOM 582 C C . ALA A 1 84 ? 9.114 -16.516 0.817 1.00 96.88 84 ALA A C 1
ATOM 584 O O . ALA A 1 84 ? 8.117 -15.833 0.591 1.00 96.88 84 ALA A O 1
ATOM 585 N N . ALA A 1 85 ? 9.262 -17.758 0.356 1.00 97.94 85 ALA A N 1
ATOM 586 C CA . ALA A 1 85 ? 8.162 -18.449 -0.297 1.00 97.94 85 ALA A CA 1
ATOM 587 C C . ALA A 1 85 ? 6.999 -18.634 0.688 1.00 97.94 85 ALA A C 1
ATOM 589 O O . ALA A 1 85 ? 7.207 -18.948 1.865 1.00 97.94 85 ALA A O 1
ATOM 590 N N . PHE A 1 86 ? 5.770 -18.497 0.200 1.00 98.12 86 PHE A N 1
ATOM 591 C CA . PHE A 1 86 ? 4.567 -18.704 0.994 1.00 98.12 86 PHE A CA 1
ATOM 592 C C . PHE A 1 86 ? 3.711 -19.797 0.367 1.00 98.12 86 PHE A C 1
ATOM 594 O O . PHE A 1 86 ? 3.279 -19.688 -0.776 1.00 98.12 86 PHE A O 1
ATOM 601 N N . ARG A 1 87 ? 3.493 -20.887 1.115 1.00 96.75 87 ARG A N 1
ATOM 602 C CA . ARG A 1 87 ? 2.699 -22.051 0.671 1.00 96.75 87 ARG A CA 1
ATOM 603 C C . ARG A 1 87 ? 3.119 -22.595 -0.707 1.00 96.75 87 ARG A C 1
ATOM 605 O O . ARG A 1 87 ? 2.286 -23.051 -1.479 1.00 96.75 87 ARG A O 1
ATOM 612 N N . GLY A 1 88 ? 4.420 -22.561 -0.997 1.00 96.56 88 GLY A N 1
ATOM 613 C CA . GLY A 1 88 ? 4.992 -23.040 -2.259 1.00 96.56 88 GLY A CA 1
ATOM 614 C C . GLY A 1 88 ? 5.041 -22.003 -3.385 1.00 96.56 88 GLY A C 1
ATOM 615 O O . GLY A 1 88 ? 5.687 -22.271 -4.391 1.00 96.56 88 GLY A O 1
ATOM 616 N N . CYS A 1 89 ? 4.438 -20.822 -3.215 1.00 98.12 89 CYS A N 1
ATOM 617 C CA . CYS A 1 89 ? 4.592 -19.710 -4.150 1.00 98.12 89 CYS A CA 1
ATOM 618 C C . CYS A 1 89 ? 5.889 -18.936 -3.849 1.00 98.12 89 CYS A C 1
ATOM 620 O O . CYS A 1 89 ? 6.082 -18.539 -2.692 1.00 98.12 89 CYS A O 1
ATOM 622 N N . PRO A 1 90 ? 6.800 -18.738 -4.822 1.00 98.25 90 PRO A N 1
ATOM 623 C CA . PRO A 1 90 ? 8.007 -17.948 -4.610 1.00 98.25 90 PRO A CA 1
ATOM 624 C C . PRO A 1 90 ? 7.689 -16.438 -4.535 1.00 98.25 90 PRO A C 1
ATOM 626 O O . PRO A 1 90 ? 6.662 -16.004 -5.051 1.00 98.25 90 PRO A O 1
ATOM 629 N N . PRO A 1 91 ? 8.562 -15.611 -3.929 1.00 98.12 91 PRO A N 1
ATOM 630 C CA . PRO A 1 91 ? 8.328 -14.169 -3.770 1.00 98.12 91 PRO A CA 1
ATOM 631 C C . PRO A 1 91 ? 8.132 -13.398 -5.082 1.00 98.12 91 PRO A C 1
ATOM 633 O O . PRO A 1 91 ? 7.433 -12.391 -5.109 1.00 98.12 91 PRO A O 1
ATOM 636 N N . GLU A 1 92 ? 8.751 -13.845 -6.171 1.00 98.31 92 GLU A N 1
ATOM 637 C CA . GLU A 1 92 ? 8.569 -13.291 -7.514 1.00 98.31 92 GLU A CA 1
ATOM 638 C C . GLU A 1 92 ? 7.246 -13.690 -8.186 1.00 98.31 92 GLU A C 1
ATOM 640 O O . GLU A 1 92 ? 6.944 -13.168 -9.259 1.00 98.31 92 GLU A O 1
ATOM 645 N N . GLY A 1 93 ? 6.449 -14.566 -7.569 1.00 98.19 93 GLY A N 1
ATOM 646 C CA . GLY A 1 93 ? 5.195 -15.054 -8.132 1.00 98.19 93 GLY A CA 1
ATOM 647 C C . GLY A 1 93 ? 5.381 -16.049 -9.282 1.00 98.19 93 GLY A C 1
ATOM 648 O O . GLY A 1 93 ? 6.455 -16.619 -9.475 1.00 98.19 93 GLY A O 1
ATOM 649 N N . ASP A 1 94 ? 4.320 -16.260 -10.060 1.00 97.50 94 ASP A N 1
ATOM 650 C CA . ASP A 1 94 ? 4.285 -17.184 -11.208 1.00 97.50 94 ASP A CA 1
ATOM 651 C C . ASP A 1 94 ? 4.153 -16.479 -12.575 1.00 97.50 94 ASP A C 1
ATOM 653 O O . ASP A 1 94 ? 3.953 -17.132 -13.600 1.00 97.50 94 ASP A O 1
ATOM 657 N N . GLY A 1 95 ? 4.268 -15.148 -12.612 1.00 96.38 95 GLY A N 1
ATOM 658 C CA . GLY A 1 95 ? 4.123 -14.352 -13.830 1.00 96.38 95 GLY A CA 1
ATOM 659 C C . GLY A 1 95 ? 4.073 -12.844 -13.574 1.00 96.38 95 GLY A C 1
ATOM 660 O O . GLY A 1 95 ? 4.350 -12.374 -12.472 1.00 96.38 95 GLY A O 1
ATOM 661 N N . GLY A 1 96 ? 3.694 -12.075 -14.598 1.00 96.38 96 GLY A N 1
ATOM 662 C CA . GLY A 1 96 ? 3.647 -10.609 -14.529 1.00 96.38 96 GLY A CA 1
ATOM 663 C C . GLY A 1 96 ? 5.033 -9.989 -14.331 1.00 96.38 96 GLY A C 1
ATOM 664 O O . GLY A 1 96 ? 6.010 -10.458 -14.917 1.00 96.38 96 GLY A O 1
ATOM 665 N N . ASP A 1 97 ?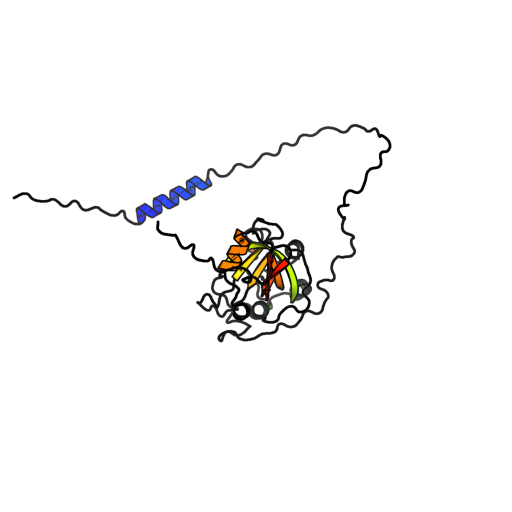 5.113 -8.954 -13.492 1.00 98.25 97 ASP A N 1
ATOM 666 C CA . ASP A 1 97 ? 6.360 -8.271 -13.156 1.00 98.25 97 ASP A CA 1
ATOM 667 C C . ASP A 1 97 ? 7.015 -8.879 -11.895 1.00 98.25 97 ASP A C 1
ATOM 669 O O . ASP A 1 97 ? 6.635 -8.549 -10.766 1.00 98.25 97 ASP A O 1
ATOM 673 N N . PRO A 1 98 ? 8.066 -9.710 -12.033 1.00 98.38 98 PRO A N 1
ATOM 674 C CA . PRO A 1 98 ? 8.708 -10.348 -10.887 1.00 98.38 98 PRO A CA 1
ATOM 675 C C . PRO A 1 98 ? 9.421 -9.355 -9.956 1.00 98.38 98 PRO A C 1
ATOM 677 O O . PRO A 1 98 ? 9.671 -9.675 -8.793 1.00 98.38 98 PRO A O 1
ATOM 680 N N . ALA A 1 99 ? 9.800 -8.165 -10.436 1.00 98.31 99 ALA A N 1
ATOM 681 C CA . ALA A 1 99 ? 10.403 -7.144 -9.584 1.00 98.31 99 ALA A CA 1
ATOM 682 C C . ALA A 1 99 ? 9.347 -6.446 -8.722 1.00 98.31 99 ALA A C 1
ATOM 684 O O . ALA A 1 99 ? 9.614 -6.206 -7.546 1.00 98.31 99 ALA A O 1
ATOM 685 N N . LEU A 1 100 ? 8.158 -6.184 -9.273 1.00 98.69 100 LEU A N 1
ATOM 686 C CA . LEU A 1 100 ? 7.013 -5.681 -8.513 1.00 98.69 100 LEU A CA 1
ATOM 687 C C . LEU A 1 100 ? 6.551 -6.717 -7.485 1.00 98.69 100 LEU A C 1
ATOM 689 O O . LEU A 1 100 ? 6.404 -6.384 -6.312 1.00 98.69 100 LEU A O 1
ATOM 693 N N . ASN A 1 101 ? 6.418 -7.980 -7.895 1.00 98.75 101 ASN A N 1
ATOM 694 C CA . ASN A 1 101 ? 5.963 -9.061 -7.020 1.00 98.75 101 ASN A CA 1
ATOM 695 C C . ASN A 1 101 ? 6.859 -9.227 -5.789 1.00 98.75 101 ASN A C 1
ATOM 697 O O . ASN A 1 101 ? 6.353 -9.362 -4.681 1.00 98.75 101 ASN A O 1
ATOM 701 N N . ARG A 1 102 ? 8.187 -9.119 -5.943 1.00 98.62 102 ARG A N 1
ATOM 702 C CA . ARG A 1 102 ? 9.111 -9.142 -4.795 1.00 98.62 102 ARG A CA 1
ATOM 703 C C . ARG A 1 102 ? 8.884 -7.985 -3.820 1.00 98.62 102 ARG A C 1
ATOM 705 O O . ARG A 1 102 ? 9.078 -8.171 -2.625 1.00 98.62 102 ARG A O 1
ATOM 712 N N . LEU A 1 103 ? 8.499 -6.802 -4.301 1.00 98.56 103 LEU A N 1
ATOM 713 C CA . LEU A 1 103 ? 8.163 -5.678 -3.422 1.00 98.56 103 LEU A CA 1
ATOM 714 C C . LEU A 1 103 ? 6.833 -5.918 -2.704 1.00 98.56 103 LEU A C 1
ATOM 716 O O . LEU A 1 103 ? 6.783 -5.729 -1.491 1.00 98.56 103 LEU A O 1
ATOM 720 N N . LYS A 1 104 ? 5.811 -6.403 -3.424 1.00 98.50 104 LYS A N 1
ATOM 721 C CA . LYS A 1 104 ? 4.513 -6.799 -2.855 1.00 98.50 104 LYS A CA 1
ATOM 722 C C . LYS A 1 104 ? 4.684 -7.863 -1.759 1.00 98.50 104 LYS A C 1
ATOM 724 O O . LYS A 1 104 ? 4.210 -7.700 -0.639 1.00 98.50 104 LYS A O 1
ATOM 729 N N . ASN A 1 105 ? 5.481 -8.896 -2.033 1.00 98.44 105 ASN A N 1
ATOM 730 C CA . ASN A 1 105 ? 5.683 -10.068 -1.175 1.00 98.44 105 ASN A CA 1
ATOM 731 C C . ASN A 1 105 ? 6.773 -9.935 -0.105 1.00 98.44 105 ASN A C 1
ATOM 733 O O . ASN A 1 105 ? 7.180 -10.942 0.486 1.00 98.44 105 ASN A O 1
ATOM 737 N N . ARG A 1 106 ? 7.276 -8.730 0.165 1.00 98.31 106 ARG A N 1
ATOM 738 C CA . ARG A 1 106 ? 8.230 -8.560 1.264 1.00 98.31 106 ARG A CA 1
ATOM 739 C C . ARG A 1 106 ? 7.583 -8.858 2.616 1.00 98.31 106 ARG A C 1
ATOM 741 O O . ARG A 1 106 ? 6.410 -8.580 2.837 1.00 98.31 106 ARG A O 1
ATOM 748 N N . ILE A 1 107 ? 8.349 -9.443 3.527 1.00 97.75 107 ILE A N 1
ATOM 749 C CA . ILE A 1 107 ? 7.842 -9.958 4.811 1.00 97.75 107 ILE A CA 1
ATOM 750 C C . ILE A 1 107 ? 8.462 -9.274 6.032 1.00 97.75 107 ILE A C 1
ATOM 752 O O . ILE A 1 107 ? 8.119 -9.633 7.162 1.00 97.75 107 ILE A O 1
ATOM 756 N N . ASP A 1 108 ? 9.384 -8.336 5.827 1.00 97.94 108 ASP A N 1
ATOM 757 C CA . ASP A 1 108 ? 10.016 -7.570 6.895 1.00 97.94 108 ASP A CA 1
ATOM 758 C C . ASP A 1 108 ? 9.145 -6.413 7.392 1.00 97.94 108 ASP A C 1
ATOM 760 O O . ASP A 1 108 ? 8.393 -5.789 6.639 1.00 97.94 108 ASP A O 1
ATOM 764 N N . GLU A 1 109 ? 9.283 -6.101 8.683 1.00 97.00 109 GLU A N 1
ATOM 765 C CA . GLU A 1 109 ? 8.593 -4.984 9.323 1.00 97.00 109 GLU A CA 1
ATOM 766 C C . GLU A 1 109 ? 9.438 -3.698 9.307 1.00 97.00 109 GLU A C 1
ATOM 768 O O . GLU A 1 109 ? 10.624 -3.720 9.650 1.00 97.00 109 GLU A O 1
ATOM 773 N N . PRO A 1 110 ? 8.827 -2.534 9.021 1.00 96.69 110 PRO A N 1
ATOM 774 C CA . PRO A 1 110 ? 9.453 -1.235 9.226 1.00 96.69 110 PRO A CA 1
ATOM 775 C C . PRO A 1 110 ? 9.973 -1.021 10.658 1.00 96.69 110 PRO A C 1
ATOM 777 O O . PRO A 1 110 ? 9.203 -0.787 11.589 1.00 96.69 110 PRO A O 1
ATOM 780 N N . ALA A 1 111 ? 11.297 -1.008 10.836 1.00 93.44 111 ALA A N 1
ATOM 781 C CA . ALA A 1 111 ? 11.913 -0.743 12.142 1.00 93.44 111 ALA A CA 1
ATOM 782 C C . ALA A 1 111 ? 11.780 0.726 12.591 1.00 93.44 111 ALA A C 1
ATOM 784 O O . ALA A 1 111 ? 11.664 1.018 13.781 1.00 93.44 111 ALA A O 1
ATOM 785 N N . ARG A 1 112 ? 11.834 1.670 11.642 1.00 93.88 112 ARG A N 1
ATOM 786 C CA . ARG A 1 112 ? 11.747 3.121 11.887 1.00 93.88 112 ARG A CA 1
ATOM 787 C C . ARG A 1 112 ? 10.859 3.779 10.826 1.00 93.88 112 ARG A C 1
ATOM 789 O O . ARG A 1 112 ? 11.385 4.443 9.932 1.00 93.88 112 ARG A O 1
ATOM 796 N N . PRO A 1 113 ? 9.537 3.543 10.867 1.00 96.81 113 PRO A N 1
ATOM 797 C CA . PRO A 1 113 ? 8.628 4.107 9.884 1.00 96.81 113 PRO A CA 1
ATOM 798 C C . PRO A 1 113 ? 8.528 5.623 10.026 1.00 96.81 113 PRO A C 1
ATOM 800 O O . PRO A 1 113 ? 8.493 6.160 11.134 1.00 96.81 113 PRO A O 1
ATOM 803 N N . VAL A 1 114 ? 8.466 6.309 8.889 1.00 96.75 114 VAL A N 1
ATOM 804 C CA . VAL A 1 114 ? 8.336 7.761 8.838 1.00 96.75 114 VAL A CA 1
ATOM 805 C C . VAL A 1 114 ? 6.854 8.142 8.849 1.00 96.75 114 VAL A C 1
ATOM 807 O O . VAL A 1 114 ? 6.103 7.652 7.999 1.00 96.75 114 VAL A O 1
ATOM 810 N N . PRO A 1 115 ? 6.405 8.999 9.786 1.00 97.38 115 PRO A N 1
ATOM 811 C CA . PRO A 1 115 ? 5.029 9.464 9.804 1.00 97.38 115 PRO A CA 1
ATOM 812 C C . PRO A 1 115 ? 4.767 10.437 8.658 1.00 97.38 115 PRO A C 1
ATOM 814 O O . PRO A 1 115 ? 5.424 11.474 8.572 1.00 97.38 115 PRO A O 1
ATOM 817 N N . LEU A 1 116 ? 3.785 10.130 7.808 1.00 97.44 116 LEU A N 1
ATOM 818 C CA . LEU A 1 116 ? 3.327 11.016 6.734 1.00 97.44 116 LEU A CA 1
ATOM 819 C C . LEU A 1 116 ? 1.793 11.087 6.699 1.00 97.44 116 LEU A C 1
ATOM 821 O O . LEU A 1 116 ? 1.128 10.088 6.984 1.00 97.44 116 LEU A O 1
ATOM 825 N N . PRO A 1 117 ? 1.204 12.240 6.338 1.00 98.06 117 PRO A N 1
ATOM 826 C CA . PRO A 1 117 ? -0.226 12.327 6.075 1.00 98.06 117 PRO A CA 1
ATOM 827 C C . PRO A 1 117 ? -0.564 11.698 4.716 1.00 98.06 117 PRO A C 1
ATOM 829 O O . PRO A 1 117 ? 0.240 11.752 3.785 1.00 98.06 117 PRO A O 1
ATOM 832 N N . VAL A 1 118 ? -1.790 11.181 4.573 1.00 98.62 118 VAL A N 1
ATOM 833 C CA . VAL A 1 118 ? -2.306 10.626 3.303 1.00 98.62 118 VAL A CA 1
ATOM 834 C C . VAL A 1 118 ? -2.124 11.613 2.142 1.00 98.62 118 VAL A C 1
ATOM 836 O O . VAL A 1 118 ? -1.675 11.218 1.069 1.00 98.62 118 VAL A O 1
ATOM 839 N N . ASP A 1 119 ? -2.367 12.907 2.372 1.00 98.12 119 ASP A N 1
ATOM 840 C CA . ASP A 1 119 ? -2.213 13.952 1.353 1.00 98.12 119 ASP A CA 1
ATOM 841 C C . ASP A 1 119 ? -0.792 14.040 0.776 1.00 98.12 119 ASP A C 1
ATOM 843 O O . ASP A 1 119 ? -0.633 14.379 -0.395 1.00 98.12 119 ASP A O 1
ATOM 847 N N . THR A 1 120 ? 0.257 13.710 1.538 1.00 98.00 120 THR A N 1
ATOM 848 C CA . THR A 1 120 ? 1.620 13.673 0.983 1.00 98.00 120 THR A CA 1
ATOM 849 C C . THR A 1 120 ? 1.741 12.591 -0.084 1.00 98.00 120 THR A C 1
ATOM 851 O O . THR A 1 120 ? 2.309 12.849 -1.140 1.00 98.00 120 THR A O 1
ATOM 854 N N . LEU A 1 121 ? 1.171 11.409 0.159 1.00 98.50 121 LEU A N 1
ATOM 855 C CA . LEU A 1 121 ? 1.229 10.264 -0.752 1.00 98.50 121 LEU A CA 1
ATOM 856 C C . LEU A 1 121 ? 0.381 10.510 -2.009 1.00 98.50 121 LEU A C 1
ATOM 858 O O . LEU A 1 121 ? 0.794 10.166 -3.116 1.00 98.50 121 LEU A O 1
ATOM 862 N N . LEU A 1 122 ? -0.779 11.156 -1.850 1.00 98.50 122 LEU A N 1
ATOM 863 C CA . LEU A 1 122 ? -1.646 11.547 -2.967 1.00 98.50 122 LEU A CA 1
ATOM 864 C C . LEU A 1 122 ? -0.965 12.514 -3.943 1.00 98.50 122 LEU A C 1
ATOM 866 O O . LEU A 1 122 ? -1.258 12.484 -5.135 1.00 98.50 122 LEU A O 1
ATOM 870 N N . ASN A 1 123 ? -0.061 13.357 -3.442 1.00 97.62 123 ASN A N 1
ATOM 871 C CA . ASN A 1 123 ? 0.640 14.367 -4.233 1.00 97.62 123 ASN A CA 1
ATOM 872 C C . ASN A 1 123 ? 2.018 13.907 -4.739 1.00 97.62 123 ASN A C 1
ATOM 874 O O . ASN A 1 123 ? 2.732 14.704 -5.350 1.00 97.62 123 ASN A O 1
ATOM 878 N N . LEU A 1 124 ? 2.415 12.650 -4.500 1.00 97.62 124 LEU A N 1
ATOM 879 C CA . LEU A 1 124 ? 3.677 12.140 -5.032 1.00 97.62 124 LEU A CA 1
ATOM 880 C C . LEU A 1 124 ? 3.630 12.066 -6.563 1.00 97.62 124 LEU A C 1
ATOM 882 O O . LEU A 1 124 ? 2.672 11.519 -7.125 1.00 97.62 124 LEU A O 1
ATOM 886 N N . PRO A 1 125 ? 4.673 12.561 -7.252 1.00 96.69 125 PRO A N 1
ATOM 887 C CA . PRO A 1 125 ? 4.765 12.407 -8.690 1.00 96.69 125 PRO A CA 1
ATOM 888 C C . PRO A 1 125 ? 4.993 10.937 -9.047 1.00 96.69 125 PRO A C 1
ATOM 890 O O . PRO A 1 125 ? 5.506 10.146 -8.249 1.00 96.69 125 PRO A O 1
ATOM 893 N N . TRP A 1 126 ? 4.608 10.574 -10.263 1.00 97.06 126 TRP A N 1
ATOM 894 C CA . TRP A 1 126 ? 5.000 9.315 -10.875 1.00 97.06 126 TRP A CA 1
ATOM 895 C C . TRP A 1 126 ? 5.110 9.495 -12.398 1.00 97.06 126 TRP A C 1
ATOM 897 O O . TRP A 1 126 ? 4.266 10.184 -12.991 1.00 97.06 126 TRP A O 1
ATOM 907 N N . PRO A 1 127 ? 6.120 8.890 -13.049 1.00 97.12 127 PRO A N 1
ATOM 908 C CA . PRO A 1 127 ? 6.316 9.029 -14.489 1.00 97.12 127 PRO A CA 1
ATOM 909 C C . PRO A 1 127 ? 5.202 8.326 -15.265 1.00 97.12 127 PRO A C 1
ATOM 911 O O . PRO A 1 127 ? 4.917 7.157 -15.033 1.00 97.12 127 PRO A O 1
ATOM 914 N N . ARG A 1 128 ? 4.551 9.010 -16.210 1.00 95.38 128 ARG A N 1
ATOM 915 C CA . ARG A 1 128 ? 3.396 8.436 -16.930 1.00 95.38 128 ARG A CA 1
ATOM 916 C C . ARG A 1 128 ? 3.762 7.263 -17.844 1.00 95.38 128 ARG A C 1
ATOM 918 O O . ARG A 1 128 ? 2.886 6.461 -18.142 1.00 95.38 128 ARG A O 1
ATOM 925 N N . ASP A 1 129 ? 5.022 7.155 -18.255 1.00 94.94 129 ASP A N 1
ATOM 926 C CA . ASP A 1 129 ? 5.559 6.072 -19.086 1.00 94.94 129 ASP A CA 1
ATOM 927 C C . ASP A 1 129 ? 5.720 4.738 -18.338 1.00 94.94 129 ASP A C 1
ATOM 929 O O . ASP A 1 129 ? 5.952 3.724 -18.984 1.00 94.94 129 ASP A O 1
ATOM 933 N N . VAL A 1 130 ? 5.551 4.701 -17.007 1.00 97.62 130 VAL A N 1
ATOM 934 C CA . VAL A 1 130 ? 5.529 3.435 -16.241 1.00 97.62 130 VAL A CA 1
ATOM 935 C C . VAL A 1 130 ? 4.152 2.773 -16.208 1.00 97.62 130 VAL A C 1
ATOM 937 O O . VAL A 1 130 ? 4.025 1.641 -15.754 1.00 97.62 130 VAL A O 1
ATOM 940 N N . ALA A 1 131 ? 3.102 3.482 -16.633 1.00 97.31 131 ALA A N 1
ATOM 941 C CA . ALA A 1 131 ? 1.725 3.010 -16.562 1.00 97.31 131 ALA A CA 1
ATOM 942 C C . ALA A 1 131 ? 1.540 1.705 -17.350 1.00 97.31 131 ALA A C 1
ATOM 944 O O . ALA A 1 131 ? 1.690 1.699 -18.567 1.00 97.31 131 ALA A O 1
ATOM 945 N N . ARG A 1 132 ? 1.114 0.638 -16.661 1.00 97.19 132 ARG A N 1
ATOM 946 C CA . ARG A 1 132 ? 0.883 -0.707 -17.218 1.00 97.19 132 ARG A CA 1
ATOM 947 C C . ARG A 1 132 ? 2.120 -1.341 -17.868 1.00 97.19 132 ARG A C 1
ATOM 949 O O . ARG A 1 132 ? 1.973 -2.195 -18.737 1.00 97.19 132 ARG A O 1
ATOM 956 N N . GLU A 1 133 ? 3.313 -0.947 -17.432 1.00 97.62 133 GLU A N 1
ATOM 957 C CA . GLU A 1 133 ? 4.581 -1.481 -17.930 1.00 97.62 133 GLU A CA 1
ATOM 958 C C . GLU A 1 133 ? 5.344 -2.223 -16.833 1.00 97.62 133 GLU A C 1
ATOM 960 O O . GLU A 1 133 ? 5.500 -1.714 -15.718 1.00 97.62 133 GLU A O 1
ATOM 965 N N . ASP A 1 134 ? 5.902 -3.384 -17.186 1.00 97.56 134 ASP A N 1
ATOM 966 C CA . ASP A 1 134 ? 6.817 -4.123 -16.314 1.00 97.56 134 ASP A CA 1
ATOM 967 C C . ASP A 1 134 ? 8.054 -3.270 -15.999 1.00 97.56 134 ASP A C 1
ATOM 969 O O . ASP A 1 134 ? 8.653 -2.650 -16.885 1.00 97.56 134 ASP A O 1
ATOM 973 N N . ARG A 1 135 ? 8.539 -3.327 -14.758 1.00 97.81 135 ARG A N 1
ATOM 974 C CA . ARG A 1 135 ? 9.735 -2.610 -14.278 1.00 97.81 135 ARG A CA 1
ATOM 975 C C . ARG A 1 135 ? 10.986 -2.869 -15.102 1.00 97.81 135 ARG A C 1
ATOM 977 O O . ARG A 1 135 ? 11.859 -2.005 -15.186 1.00 97.81 135 ARG A O 1
ATOM 984 N N . ALA A 1 136 ? 11.081 -4.040 -15.730 1.00 97.75 136 ALA A N 1
ATOM 985 C CA . ALA A 1 136 ? 12.177 -4.383 -16.632 1.00 97.75 136 ALA A CA 1
ATOM 986 C C . ALA A 1 136 ? 12.232 -3.486 -17.886 1.00 97.75 136 ALA A C 1
ATOM 988 O O . ALA A 1 136 ? 13.299 -3.330 -18.477 1.00 97.75 136 ALA A O 1
ATOM 989 N N . ARG A 1 137 ? 11.102 -2.887 -18.281 1.00 97.94 137 ARG A N 1
ATOM 990 C CA . ARG A 1 137 ? 10.969 -2.003 -19.450 1.00 97.94 137 ARG A CA 1
ATOM 991 C C . ARG A 1 137 ? 11.108 -0.524 -19.096 1.00 97.94 137 ARG A C 1
ATOM 993 O O . ARG A 1 137 ? 11.203 0.308 -19.995 1.00 97.94 137 ARG A O 1
ATOM 1000 N N . TRP A 1 138 ? 11.150 -0.181 -17.809 1.00 98.00 138 TRP A N 1
ATOM 1001 C CA . TRP A 1 138 ? 11.217 1.211 -17.383 1.00 98.00 138 TRP A CA 1
ATOM 1002 C C . TRP A 1 138 ? 12.529 1.879 -17.800 1.00 98.00 138 TRP A C 1
ATOM 1004 O O . TRP A 1 138 ? 13.641 1.364 -17.591 1.00 98.00 138 TRP A O 1
ATOM 1014 N N . SER A 1 139 ? 12.394 3.101 -18.311 1.00 97.88 139 SER A N 1
ATOM 1015 C CA . SER A 1 139 ? 13.524 3.970 -18.613 1.00 97.88 139 SER A CA 1
ATOM 1016 C C . SER A 1 139 ? 14.362 4.238 -17.351 1.00 97.88 139 SER A C 1
ATOM 1018 O O . SER A 1 139 ? 13.872 4.192 -16.220 1.00 97.88 139 SER A O 1
ATOM 1020 N N . ALA A 1 140 ? 15.663 4.501 -17.515 1.00 97.75 140 ALA A N 1
ATOM 1021 C CA . ALA A 1 140 ? 16.519 4.845 -16.375 1.00 97.75 140 ALA A CA 1
ATOM 1022 C C . ALA A 1 140 ? 16.034 6.104 -15.616 1.00 97.75 140 ALA A C 1
ATOM 1024 O O . ALA A 1 140 ? 16.042 6.067 -14.384 1.00 97.75 140 ALA A O 1
ATOM 1025 N N . PRO A 1 141 ? 15.555 7.175 -16.290 1.00 97.69 141 PRO A N 1
ATOM 1026 C CA . PRO A 1 141 ? 14.938 8.312 -15.609 1.00 97.69 141 PRO A CA 1
ATOM 1027 C C . PRO A 1 141 ? 13.705 7.928 -14.787 1.00 97.69 141 PRO A C 1
ATOM 1029 O O . PRO A 1 141 ? 13.641 8.287 -13.613 1.00 97.69 141 PRO A O 1
ATOM 1032 N N . ALA A 1 142 ? 12.779 7.141 -15.352 1.00 97.94 142 ALA A N 1
ATOM 1033 C CA . ALA A 1 142 ? 11.584 6.704 -14.634 1.00 97.94 142 ALA A CA 1
ATOM 1034 C C . ALA A 1 142 ? 11.941 5.869 -13.394 1.00 97.94 142 ALA A C 1
ATOM 1036 O O . ALA A 1 142 ? 11.445 6.133 -12.299 1.00 97.94 142 ALA A O 1
ATOM 1037 N N . ARG A 1 143 ? 12.891 4.930 -13.528 1.00 97.69 143 ARG A N 1
ATOM 1038 C CA . ARG A 1 143 ? 13.429 4.162 -12.390 1.00 97.69 143 ARG A CA 1
ATOM 1039 C C . ARG A 1 143 ? 14.027 5.064 -11.309 1.00 97.69 143 ARG A C 1
ATOM 1041 O O . ARG A 1 143 ? 13.818 4.805 -10.128 1.00 97.69 143 ARG A O 1
ATOM 1048 N N . GLY A 1 144 ? 14.754 6.113 -11.691 1.00 96.31 144 GLY A N 1
ATOM 1049 C CA . GLY A 1 144 ? 15.330 7.074 -10.749 1.00 96.31 144 GLY A CA 1
ATOM 1050 C C . GLY A 1 144 ? 14.279 7.919 -10.021 1.00 96.31 144 GLY A C 1
ATOM 1051 O O . GLY A 1 144 ? 14.414 8.164 -8.823 1.00 96.31 144 GLY A O 1
ATOM 1052 N N . GLU A 1 145 ? 13.225 8.344 -10.719 1.00 96.44 145 GLU A N 1
ATOM 1053 C CA . GLU A 1 145 ? 12.135 9.131 -10.133 1.00 96.44 145 GLU A CA 1
ATOM 1054 C C . GLU A 1 145 ? 11.317 8.311 -9.132 1.00 96.44 145 GLU A C 1
ATOM 1056 O O . GLU A 1 145 ? 11.133 8.744 -7.994 1.00 96.44 145 GLU A O 1
ATOM 1061 N N . VAL A 1 146 ? 10.903 7.099 -9.513 1.00 97.94 146 VAL A N 1
ATOM 1062 C CA . VAL A 1 146 ? 10.170 6.181 -8.627 1.00 97.94 146 VAL A CA 1
ATOM 1063 C C . VAL A 1 146 ? 11.056 5.741 -7.459 1.00 97.94 146 VAL A C 1
ATOM 1065 O O . VAL A 1 146 ? 10.661 5.836 -6.295 1.00 97.94 146 VAL A O 1
ATOM 1068 N N . GLY A 1 147 ? 12.302 5.355 -7.747 1.00 96.88 147 GLY A N 1
ATOM 1069 C CA . GLY A 1 147 ? 13.273 4.907 -6.749 1.00 96.88 147 GLY A CA 1
ATOM 1070 C C . GLY A 1 147 ? 13.649 5.969 -5.712 1.00 96.88 147 GLY A C 1
ATOM 1071 O O . GLY A 1 147 ? 14.205 5.627 -4.663 1.00 96.88 147 GLY A O 1
ATOM 1072 N N . ARG A 1 148 ? 13.320 7.251 -5.939 1.00 95.75 148 ARG A N 1
ATOM 1073 C CA . ARG A 1 148 ? 13.444 8.295 -4.913 1.00 95.75 148 ARG A CA 1
ATOM 1074 C C . ARG A 1 148 ? 12.582 7.973 -3.697 1.00 95.75 148 ARG A C 1
ATOM 1076 O O . ARG A 1 148 ? 13.084 8.100 -2.587 1.00 95.75 148 ARG A O 1
ATOM 1083 N N . TYR A 1 149 ? 11.358 7.490 -3.897 1.00 97.69 149 TYR A N 1
ATOM 1084 C CA . TYR A 1 149 ? 10.363 7.302 -2.835 1.00 97.69 149 TYR A CA 1
ATOM 1085 C C . TYR A 1 149 ? 10.102 5.833 -2.496 1.00 97.69 149 TYR A C 1
ATOM 1087 O O . TYR A 1 149 ? 9.917 5.489 -1.332 1.00 97.69 149 TYR A O 1
ATOM 1095 N N . GLU A 1 150 ? 10.097 4.957 -3.496 1.00 98.19 150 GLU A N 1
ATOM 1096 C CA . GLU A 1 150 ? 9.743 3.551 -3.323 1.00 98.19 150 GLU A CA 1
ATOM 1097 C C . GLU A 1 150 ? 10.677 2.820 -2.358 1.00 98.19 150 GLU A C 1
ATOM 1099 O O . GLU A 1 150 ? 11.892 2.944 -2.462 1.00 98.19 150 GLU A O 1
ATOM 1104 N N . GLY A 1 151 ? 10.105 2.039 -1.443 1.00 98.12 151 GLY A N 1
ATOM 1105 C CA . GLY A 1 151 ? 10.804 1.301 -0.394 1.00 98.12 151 GLY A CA 1
ATOM 1106 C C . GLY A 1 151 ? 10.959 2.076 0.915 1.00 98.12 151 GLY A C 1
ATOM 1107 O O . GLY A 1 151 ? 11.529 1.539 1.865 1.00 98.12 151 GLY A O 1
ATOM 1108 N N . VAL A 1 152 ? 10.470 3.320 0.998 1.00 98.25 152 VAL A N 1
ATOM 1109 C CA . VAL A 1 152 ? 10.459 4.059 2.267 1.00 98.25 152 VAL A CA 1
ATOM 1110 C C . VAL A 1 152 ? 9.499 3.378 3.257 1.00 98.25 152 VAL A C 1
ATOM 1112 O O . VAL A 1 152 ? 8.342 3.129 2.905 1.00 98.25 152 VAL A O 1
ATOM 1115 N N . PRO A 1 153 ? 9.939 3.112 4.502 1.00 98.00 153 PRO A N 1
ATOM 1116 C CA . PRO A 1 153 ? 9.062 2.636 5.564 1.00 98.00 153 PRO A CA 1
ATOM 1117 C C . PRO A 1 153 ? 8.146 3.767 6.045 1.00 98.00 153 PRO A C 1
ATOM 1119 O O . PRO A 1 153 ? 8.634 4.815 6.472 1.00 98.00 153 PRO A O 1
ATOM 1122 N N . LEU A 1 154 ? 6.832 3.558 6.026 1.00 98.25 154 LEU A N 1
ATOM 1123 C CA . LEU A 1 154 ? 5.845 4.577 6.384 1.00 98.25 154 LEU A CA 1
ATOM 1124 C C . LEU A 1 154 ? 4.968 4.156 7.557 1.00 98.25 154 LEU A C 1
ATOM 1126 O O . LEU A 1 154 ? 4.662 2.977 7.732 1.00 98.25 154 LEU A O 1
ATOM 1130 N N . VAL A 1 155 ? 4.525 5.155 8.322 1.00 98.69 155 VAL A N 1
ATOM 1131 C CA . VAL A 1 155 ? 3.365 5.056 9.209 1.00 98.69 155 VAL A CA 1
ATOM 1132 C C . VAL A 1 155 ? 2.382 6.170 8.854 1.00 98.69 155 VAL A C 1
ATOM 1134 O O . VAL A 1 155 ? 2.725 7.348 8.875 1.00 98.69 155 VAL A O 1
ATOM 1137 N N . VAL A 1 156 ? 1.163 5.808 8.474 1.00 98.81 156 VAL A N 1
ATOM 1138 C CA . VAL A 1 156 ? 0.161 6.744 7.953 1.00 98.81 156 VAL A CA 1
ATOM 1139 C C . VAL A 1 156 ? -1.123 6.592 8.742 1.00 98.81 156 VAL A C 1
ATOM 1141 O O . VAL A 1 156 ? -1.611 5.485 8.959 1.00 98.81 156 VAL A O 1
ATOM 1144 N N . GLU A 1 157 ? -1.673 7.714 9.186 1.00 98.81 157 GLU A N 1
ATOM 1145 C CA . GLU A 1 157 ? -2.953 7.751 9.883 1.00 98.81 157 GLU A CA 1
ATOM 1146 C C . GLU A 1 157 ? -4.065 8.201 8.939 1.00 98.81 157 GLU A C 1
ATOM 1148 O O . GLU A 1 157 ? -3.855 9.071 8.094 1.00 98.81 157 GLU A O 1
ATOM 1153 N N . GLY A 1 158 ? -5.257 7.636 9.108 1.00 98.62 158 GLY A N 1
ATOM 1154 C CA . GLY A 1 158 ? -6.401 7.953 8.262 1.00 98.62 158 GLY A CA 1
ATOM 1155 C C . GLY A 1 158 ? -7.649 7.179 8.656 1.00 98.62 158 GLY A C 1
ATOM 1156 O O . GLY A 1 158 ? -7.809 6.786 9.812 1.00 98.62 158 GLY A O 1
ATOM 1157 N N . TYR A 1 159 ? -8.525 6.946 7.686 1.00 98.81 159 TYR A N 1
ATOM 1158 C CA . TYR A 1 159 ? -9.764 6.189 7.842 1.00 98.81 159 TYR A CA 1
ATOM 1159 C C . TYR A 1 159 ? -9.914 5.209 6.684 1.00 98.81 159 TYR A C 1
ATOM 1161 O O . TYR A 1 159 ? -9.604 5.532 5.540 1.00 98.81 159 TYR A O 1
ATOM 1169 N N . PHE A 1 160 ? -10.410 4.005 6.961 1.00 98.69 160 PHE A N 1
ATOM 1170 C CA . PHE A 1 160 ? -10.765 3.091 5.883 1.00 98.69 160 PHE A CA 1
ATOM 1171 C C . PHE A 1 160 ? -12.106 3.499 5.264 1.00 98.69 160 PHE A C 1
ATOM 1173 O O . PHE A 1 160 ? -13.139 3.467 5.932 1.00 98.69 160 PHE A O 1
ATOM 1180 N N . ALA A 1 161 ? -12.099 3.816 3.971 1.00 98.31 161 ALA A N 1
ATOM 1181 C CA . ALA A 1 161 ? -13.299 4.079 3.176 1.00 98.31 161 ALA A CA 1
ATOM 1182 C C . ALA A 1 161 ? -13.930 2.790 2.610 1.00 98.31 161 ALA A C 1
ATOM 1184 O O . ALA A 1 161 ? -15.066 2.787 2.137 1.00 98.31 161 ALA A O 1
ATOM 1185 N N . GLY A 1 162 ? -13.210 1.667 2.658 1.00 98.06 162 GLY A N 1
ATOM 1186 C CA . GLY A 1 162 ? -13.713 0.365 2.240 1.00 98.06 162 GLY A CA 1
ATOM 1187 C C . GLY A 1 162 ? -12.642 -0.719 2.293 1.00 98.06 162 GLY A C 1
ATOM 1188 O O . GLY A 1 162 ? -11.466 -0.433 2.505 1.00 98.06 162 GLY A O 1
ATOM 1189 N N . ALA A 1 163 ? -13.068 -1.959 2.065 1.00 98.00 163 ALA A N 1
ATOM 1190 C CA . ALA A 1 163 ? -12.200 -3.126 1.997 1.00 98.00 163 ALA A CA 1
ATOM 1191 C C . ALA A 1 163 ? -12.769 -4.156 1.017 1.00 98.00 163 ALA A C 1
ATOM 1193 O O . ALA A 1 163 ? -13.985 -4.392 1.017 1.00 98.00 163 ALA A O 1
ATOM 1194 N N . LYS A 1 164 ? -11.904 -4.813 0.244 1.00 96.88 164 LYS A N 1
ATOM 1195 C CA . LYS A 1 164 ? -12.249 -6.006 -0.540 1.00 96.88 164 LYS A CA 1
ATOM 1196 C C . LYS A 1 164 ? -11.153 -7.065 -0.434 1.00 96.88 164 LYS A C 1
ATOM 1198 O O . LYS A 1 164 ? -10.006 -6.751 -0.148 1.00 96.88 164 LYS A O 1
ATOM 1203 N N . VAL A 1 165 ? -11.541 -8.313 -0.667 1.00 98.00 165 VAL A N 1
ATOM 1204 C CA . VAL A 1 165 ? -10.594 -9.382 -1.002 1.00 98.00 165 VAL A CA 1
ATOM 1205 C C . VAL A 1 165 ? -10.353 -9.284 -2.497 1.00 98.00 165 VAL A C 1
ATOM 1207 O O . VAL A 1 165 ? -11.329 -9.168 -3.246 1.00 98.00 165 VAL A O 1
ATOM 1210 N N . GLU A 1 166 ? -9.095 -9.290 -2.914 1.00 96.69 166 GLU A N 1
ATOM 1211 C CA . GLU A 1 166 ? -8.761 -9.222 -4.332 1.00 96.69 166 GLU A CA 1
ATOM 1212 C C . GLU A 1 166 ? -9.005 -10.539 -5.070 1.00 96.69 166 GLU A C 1
ATOM 1214 O O . GLU A 1 166 ? -9.279 -11.591 -4.481 1.00 96.69 166 GLU A O 1
ATOM 1219 N N . GLY A 1 167 ? -8.973 -10.445 -6.399 1.00 96.50 167 GLY A N 1
ATOM 1220 C CA . GLY A 1 167 ? -8.957 -11.607 -7.278 1.00 96.50 167 GLY A CA 1
ATOM 1221 C C . GLY A 1 167 ? -7.576 -12.271 -7.347 1.00 96.50 167 GLY A C 1
ATOM 1222 O O . GLY A 1 167 ? -6.633 -11.829 -6.697 1.00 96.50 167 GLY A O 1
ATOM 1223 N N . PRO A 1 168 ? -7.451 -13.355 -8.128 1.00 96.44 168 PRO A N 1
ATOM 1224 C CA . PRO A 1 168 ? -6.156 -13.944 -8.413 1.00 96.44 168 PRO A CA 1
ATOM 1225 C C . PRO A 1 168 ? -5.167 -13.041 -9.117 1.00 96.44 168 PRO A C 1
ATOM 1227 O O . PRO A 1 168 ? -5.506 -12.377 -10.089 1.00 96.44 168 PRO A O 1
ATOM 1230 N N . GLU A 1 169 ? -3.932 -13.108 -8.632 1.00 96.62 169 GLU A N 1
ATOM 1231 C CA . GLU A 1 169 ? -2.820 -12.272 -9.051 1.00 96.62 169 GLU A CA 1
ATOM 1232 C C . GLU A 1 169 ? -1.508 -13.063 -9.021 1.00 96.62 169 GLU A C 1
ATOM 1234 O O . GLU A 1 169 ? -1.352 -14.027 -8.259 1.00 96.62 169 GLU A O 1
ATOM 1239 N N . SER A 1 170 ? -0.557 -12.630 -9.840 1.00 97.62 170 SER A N 1
ATOM 1240 C CA . SER A 1 170 ? 0.744 -13.270 -9.978 1.00 97.62 170 SER A CA 1
ATOM 1241 C C . SER A 1 170 ? 1.625 -13.284 -8.723 1.00 97.62 170 SER A C 1
ATOM 1243 O O . SER A 1 170 ? 2.242 -14.330 -8.506 1.00 97.62 170 SER A O 1
ATOM 1245 N N . PRO A 1 171 ? 1.694 -12.250 -7.845 1.00 97.94 171 PRO A N 1
ATOM 1246 C CA . PRO A 1 171 ? 2.522 -12.340 -6.638 1.00 97.94 171 PRO A CA 1
ATOM 1247 C C . PRO A 1 171 ? 2.075 -13.484 -5.719 1.00 97.94 171 PRO A C 1
ATOM 1249 O O . PRO A 1 171 ? 2.894 -14.043 -4.997 1.00 97.94 171 PRO A O 1
ATOM 1252 N N . ASN A 1 172 ? 0.810 -13.898 -5.804 1.00 98.31 172 ASN A N 1
ATOM 1253 C CA . ASN A 1 172 ? 0.233 -14.979 -5.010 1.00 98.31 172 ASN A CA 1
ATOM 1254 C C . ASN A 1 172 ? 0.004 -16.271 -5.818 1.00 98.31 172 ASN A C 1
ATOM 1256 O O . ASN A 1 172 ? -0.818 -17.115 -5.440 1.00 98.31 172 ASN A O 1
ATOM 1260 N N . CYS A 1 173 ? 0.712 -16.424 -6.942 1.00 98.12 173 CYS A N 1
ATOM 1261 C CA . CYS A 1 173 ? 0.624 -17.564 -7.855 1.00 98.12 173 CYS A CA 1
ATOM 1262 C C . CYS A 1 173 ? -0.814 -17.906 -8.279 1.00 98.12 173 CYS A C 1
ATOM 1264 O O . CYS A 1 173 ? -1.204 -19.074 -8.350 1.00 98.12 173 CYS A O 1
ATOM 1266 N N . HIS A 1 174 ? -1.649 -16.873 -8.431 1.00 97.81 174 HIS A N 1
ATOM 1267 C CA . HIS A 1 174 ? -3.073 -16.968 -8.746 1.00 97.81 174 HIS A CA 1
ATOM 1268 C C . HIS A 1 174 ? -3.884 -17.912 -7.824 1.00 97.81 174 HIS A C 1
ATOM 1270 O O . HIS A 1 174 ? -4.995 -18.325 -8.170 1.00 97.81 174 HIS A O 1
ATOM 1276 N N . GLY A 1 175 ? -3.398 -18.232 -6.617 1.00 95.56 175 GLY A N 1
ATOM 1277 C CA . GLY A 1 175 ? -3.942 -19.316 -5.786 1.00 95.56 175 GLY A CA 1
ATOM 1278 C C . GLY A 1 175 ? -5.409 -19.114 -5.402 1.00 95.56 175 GLY A C 1
ATOM 1279 O O . GLY A 1 175 ? -5.729 -18.100 -4.815 1.00 95.56 175 GLY A O 1
ATOM 1280 N N . ALA A 1 176 ? -6.314 -20.043 -5.731 1.00 90.44 176 ALA A N 1
ATOM 1281 C CA . ALA A 1 176 ? -7.776 -19.855 -5.672 1.00 90.44 176 ALA A CA 1
ATOM 1282 C C . ALA A 1 176 ? -8.338 -19.370 -4.316 1.00 90.44 176 ALA A C 1
ATOM 1284 O O . ALA A 1 176 ? -9.307 -18.603 -4.292 1.00 90.44 176 ALA A O 1
ATOM 1285 N N . ASP A 1 177 ? -7.727 -19.826 -3.225 1.00 94.06 177 ASP A N 1
ATOM 1286 C CA . ASP A 1 177 ? -8.230 -19.694 -1.862 1.00 94.06 177 ASP A CA 1
ATOM 1287 C C . ASP A 1 177 ? -8.137 -18.265 -1.321 1.00 94.06 177 ASP A C 1
ATOM 1289 O O . ASP A 1 177 ? -7.229 -17.503 -1.648 1.00 94.06 177 ASP A O 1
ATOM 1293 N N . THR A 1 178 ? -9.052 -17.894 -0.423 1.00 92.31 178 THR A N 1
ATOM 1294 C CA . THR A 1 178 ? -9.083 -16.544 0.172 1.00 92.31 178 THR A CA 1
ATOM 1295 C C . THR A 1 178 ? -7.844 -16.212 1.009 1.00 92.31 178 THR A C 1
ATOM 1297 O O . THR A 1 178 ? -7.506 -15.042 1.203 1.00 92.31 178 THR A O 1
ATOM 1300 N N . GLU A 1 179 ? -7.138 -17.221 1.515 1.00 95.12 179 GLU A N 1
ATOM 1301 C CA . GLU A 1 179 ? -5.854 -17.069 2.193 1.00 95.12 179 GLU A CA 1
ATOM 1302 C C . GLU A 1 179 ? -4.729 -16.663 1.239 1.00 95.12 179 GLU A C 1
ATOM 1304 O O . GLU A 1 179 ? -3.753 -16.099 1.712 1.00 95.12 179 GLU A O 1
ATOM 1309 N N . MET A 1 180 ? -4.884 -16.895 -0.068 1.00 97.44 180 MET A N 1
ATOM 1310 C CA . MET A 1 180 ? -3.931 -16.567 -1.136 1.00 97.44 180 MET A CA 1
ATOM 1311 C C . MET A 1 180 ? -4.314 -15.282 -1.890 1.00 97.44 180 MET A C 1
ATOM 1313 O O . MET A 1 180 ? -3.935 -15.087 -3.042 1.00 97.44 180 MET A O 1
ATOM 1317 N N . ARG A 1 181 ? -5.121 -14.420 -1.263 1.00 97.62 181 ARG A N 1
ATOM 1318 C CA . ARG A 1 181 ? -5.553 -13.132 -1.819 1.00 97.62 181 ARG A CA 1
ATOM 1319 C C . ARG A 1 181 ? -5.061 -11.975 -0.984 1.00 97.62 181 ARG A C 1
ATOM 1321 O O . ARG A 1 181 ? -5.141 -12.038 0.249 1.00 97.62 181 ARG A O 1
ATOM 1328 N N . ASP A 1 182 ? -4.682 -10.896 -1.640 1.00 98.12 182 ASP A N 1
ATOM 1329 C CA . ASP A 1 182 ? -4.470 -9.640 -0.951 1.00 98.12 182 ASP A CA 1
ATOM 1330 C C . ASP A 1 182 ? -5.804 -9.064 -0.449 1.00 98.12 182 ASP A C 1
ATOM 1332 O O . ASP A 1 182 ? -6.904 -9.394 -0.927 1.00 98.12 182 ASP A O 1
ATOM 1336 N N . TRP A 1 183 ? -5.726 -8.242 0.598 1.00 98.62 183 TRP A N 1
ATOM 1337 C CA . TRP A 1 183 ? -6.849 -7.391 0.984 1.00 98.62 183 TRP A CA 1
ATOM 1338 C C . TRP A 1 183 ? -6.553 -5.971 0.576 1.00 98.62 183 TRP A C 1
ATOM 1340 O O . TRP A 1 183 ? -5.695 -5.324 1.169 1.00 98.62 183 TRP A O 1
ATOM 1350 N N . HIS A 1 184 ? -7.367 -5.475 -0.337 1.00 98.56 184 HIS A N 1
ATOM 1351 C CA . HIS A 1 184 ? -7.287 -4.124 -0.837 1.00 98.56 184 HIS A CA 1
ATOM 1352 C C . HIS A 1 184 ? -8.152 -3.197 0.012 1.00 98.56 184 HIS A C 1
ATOM 1354 O O . HIS A 1 184 ? -9.386 -3.335 0.067 1.00 98.56 184 HIS A O 1
ATOM 1360 N N . LEU A 1 185 ? -7.509 -2.241 0.678 1.00 98.81 185 LEU A N 1
ATOM 1361 C CA . LEU A 1 185 ? -8.141 -1.283 1.578 1.00 98.81 185 LEU A CA 1
ATOM 1362 C C . LEU A 1 185 ? -7.936 0.141 1.049 1.00 98.81 185 LEU A C 1
ATOM 1364 O O . LEU A 1 185 ? -6.835 0.525 0.662 1.00 98.81 185 LEU A O 1
ATOM 1368 N N . TRP A 1 186 ? -8.991 0.955 1.071 1.00 98.81 186 TRP A N 1
ATOM 1369 C CA . TRP A 1 186 ? -8.903 2.370 0.686 1.00 98.81 186 TRP A CA 1
ATOM 1370 C C . TRP A 1 186 ? -8.695 3.227 1.930 1.00 98.81 186 TRP A C 1
ATOM 1372 O O . TRP A 1 186 ? -9.614 3.339 2.741 1.00 98.81 186 TRP A O 1
ATOM 1382 N N . LEU A 1 187 ? -7.512 3.825 2.081 1.00 98.88 187 LEU A N 1
ATOM 1383 C CA . LEU A 1 187 ? -7.166 4.710 3.194 1.00 98.88 187 LEU A CA 1
ATOM 1384 C C . LEU A 1 187 ? -7.317 6.180 2.782 1.00 98.88 187 LEU A C 1
ATOM 1386 O O . LEU A 1 187 ? -6.599 6.656 1.904 1.00 98.88 187 LEU A O 1
ATOM 1390 N N . THR A 1 188 ? -8.228 6.904 3.425 1.00 98.81 188 THR A N 1
ATOM 1391 C CA . THR A 1 188 ? -8.441 8.347 3.233 1.00 98.81 188 THR A CA 1
ATOM 1392 C C . THR A 1 188 ? -7.867 9.149 4.397 1.00 98.81 188 THR A C 1
ATOM 1394 O O . THR A 1 188 ? -7.682 8.619 5.495 1.00 98.81 188 THR A O 1
ATOM 1397 N N . GLY A 1 189 ? -7.575 10.433 4.175 1.00 98.19 189 GLY A N 1
ATOM 1398 C CA . GLY A 1 189 ? -7.078 11.318 5.233 1.00 98.19 189 GLY A CA 1
ATOM 1399 C C . GLY A 1 189 ? -8.188 11.749 6.195 1.00 98.19 189 GLY A C 1
ATOM 1400 O O . GLY A 1 189 ? -7.976 11.821 7.407 1.00 98.19 189 GLY A O 1
ATOM 1401 N N . GLY A 1 190 ? -9.383 11.999 5.655 1.00 97.19 190 GLY A N 1
ATOM 1402 C CA . GLY A 1 190 ? -10.566 12.411 6.402 1.00 97.19 190 GLY A CA 1
ATOM 1403 C C . GLY A 1 190 ? -11.589 11.294 6.612 1.00 97.19 190 GLY A C 1
ATOM 1404 O O . GLY A 1 190 ? -11.682 10.331 5.845 1.00 97.19 190 GLY A O 1
ATOM 1405 N N . GLU A 1 191 ? -12.384 11.452 7.670 1.00 97.06 191 GLU A N 1
ATOM 1406 C CA . GLU A 1 191 ? -13.498 10.565 7.994 1.00 97.06 191 GLU A CA 1
ATOM 1407 C C . GLU A 1 191 ? -14.594 10.667 6.924 1.00 97.06 191 GLU A C 1
ATOM 1409 O O . GLU A 1 191 ? -15.068 11.758 6.611 1.00 97.06 191 GLU A O 1
ATOM 1414 N N . GLY A 1 192 ? -15.027 9.527 6.380 1.00 93.69 192 GLY A N 1
ATOM 1415 C CA . GLY A 1 192 ? -16.124 9.482 5.407 1.00 93.69 192 GLY A CA 1
ATOM 1416 C C . GLY A 1 192 ? -15.799 10.107 4.046 1.00 93.69 192 GLY A C 1
ATOM 1417 O O . GLY A 1 192 ? -16.717 10.330 3.259 1.00 93.69 192 GLY A O 1
ATOM 1418 N N . GLU A 1 193 ? -14.525 10.391 3.766 1.00 96.94 193 GLU A N 1
ATOM 1419 C CA . GLU A 1 193 ? -14.085 10.842 2.448 1.00 96.94 193 GLU A CA 1
ATOM 1420 C C . GLU A 1 193 ? -14.308 9.773 1.373 1.00 96.94 193 GLU A C 1
ATOM 1422 O O . GLU A 1 193 ? -14.276 8.565 1.623 1.00 96.94 193 GLU A O 1
ATOM 1427 N N . ASP A 1 194 ? -14.520 10.244 0.147 1.00 95.81 194 ASP A N 1
ATOM 1428 C CA . ASP A 1 194 ? -14.704 9.380 -1.008 1.00 95.81 194 ASP A CA 1
ATOM 1429 C C . ASP A 1 194 ? -13.396 8.672 -1.406 1.00 95.81 194 ASP A C 1
ATOM 1431 O O . ASP A 1 194 ? -12.295 9.218 -1.290 1.00 95.81 194 ASP A O 1
ATOM 1435 N N . ARG A 1 195 ? -13.519 7.451 -1.938 1.00 97.00 195 ARG A N 1
ATOM 1436 C CA . ARG A 1 195 ? -12.381 6.612 -2.349 1.00 97.00 195 ARG A CA 1
ATOM 1437 C C . ARG A 1 195 ? -11.539 7.241 -3.462 1.00 97.00 195 ARG A C 1
ATOM 1439 O O . ARG A 1 195 ? -10.363 6.929 -3.586 1.00 97.00 195 ARG A O 1
ATOM 1446 N N . THR A 1 196 ? -12.069 8.179 -4.240 1.00 97.88 196 THR A N 1
ATOM 1447 C CA . THR A 1 196 ? -11.271 8.989 -5.180 1.00 97.88 196 THR A CA 1
ATOM 1448 C C . THR A 1 196 ? -10.132 9.760 -4.502 1.00 97.88 196 THR A C 1
ATOM 1450 O O . THR A 1 196 ? -9.174 10.128 -5.176 1.00 97.88 196 THR A O 1
ATOM 1453 N N . ARG A 1 197 ? -10.194 9.967 -3.179 1.00 98.00 197 ARG A N 1
ATOM 1454 C CA . ARG A 1 197 ? -9.158 10.613 -2.360 1.00 98.00 197 ARG A CA 1
ATOM 1455 C C . ARG A 1 197 ? -8.341 9.632 -1.514 1.00 98.00 197 ARG A C 1
ATOM 1457 O O . ARG A 1 197 ? -7.684 10.051 -0.568 1.00 98.00 197 ARG A O 1
ATOM 1464 N N . SER A 1 198 ? -8.382 8.332 -1.803 1.00 98.69 198 SER A N 1
ATOM 1465 C CA . SER A 1 198 ? -7.645 7.348 -1.008 1.00 98.69 198 SER A CA 1
ATOM 1466 C C . SER A 1 198 ? -6.293 6.971 -1.603 1.00 98.69 198 SER A C 1
ATOM 1468 O O . SER A 1 198 ? -6.142 6.901 -2.826 1.00 98.69 198 SER A O 1
ATOM 1470 N N . VAL A 1 199 ? -5.369 6.589 -0.731 1.00 98.88 199 VAL A N 1
ATOM 1471 C CA . VAL A 1 199 ? -4.229 5.724 -1.057 1.00 98.88 199 VAL A CA 1
ATOM 1472 C C . VAL A 1 199 ? -4.662 4.276 -0.847 1.00 98.88 199 VAL A C 1
ATOM 1474 O O . VAL A 1 199 ? -5.372 3.972 0.115 1.00 98.88 199 VAL A O 1
ATOM 1477 N N . VAL A 1 200 ? -4.267 3.386 -1.753 1.00 98.88 200 VAL A N 1
ATOM 1478 C CA . VAL A 1 200 ? -4.496 1.951 -1.572 1.00 98.88 200 VAL A CA 1
ATOM 1479 C C . VAL A 1 200 ? -3.464 1.407 -0.598 1.00 98.88 200 VAL A C 1
ATOM 1481 O O . VAL A 1 200 ? -2.278 1.722 -0.691 1.00 98.88 200 VAL A O 1
ATOM 1484 N N . VAL A 1 201 ? -3.928 0.615 0.360 1.00 98.88 201 VAL A N 1
ATOM 1485 C CA . VAL A 1 201 ? -3.062 -0.101 1.288 1.00 98.88 201 VAL A CA 1
ATOM 1486 C C . VAL A 1 201 ? -3.468 -1.567 1.300 1.00 98.88 201 VAL A C 1
ATOM 1488 O O . VAL A 1 201 ? -4.660 -1.876 1.370 1.00 98.88 201 VAL A O 1
ATOM 1491 N N . GLU A 1 202 ? -2.490 -2.460 1.199 1.00 98.75 202 GLU A N 1
ATOM 1492 C CA . GLU A 1 202 ? -2.750 -3.876 0.928 1.00 98.75 202 GLU A CA 1
ATOM 1493 C C . GLU A 1 202 ? -2.073 -4.779 1.955 1.00 98.75 202 GLU A C 1
ATOM 1495 O O . GLU A 1 202 ? -0.907 -4.592 2.306 1.00 98.75 202 GLU A O 1
ATOM 1500 N N . THR A 1 203 ? -2.808 -5.772 2.454 1.00 98.31 203 THR A N 1
ATOM 1501 C CA . THR A 1 203 ? -2.210 -6.888 3.202 1.00 98.31 203 THR A CA 1
ATOM 1502 C C . THR A 1 203 ? -1.929 -8.035 2.244 1.00 98.31 203 THR A C 1
ATOM 1504 O O . THR A 1 203 ? -2.839 -8.389 1.497 1.00 98.31 203 THR A O 1
ATOM 1507 N N . THR A 1 204 ? -0.800 -8.724 2.388 1.00 98.38 204 THR A N 1
ATOM 1508 C CA . THR A 1 204 ? -0.519 -9.946 1.617 1.00 98.38 204 THR A CA 1
ATOM 1509 C C . THR A 1 204 ? -0.791 -11.228 2.405 1.00 98.38 204 THR A C 1
ATOM 1511 O O . THR A 1 204 ? -0.761 -11.210 3.643 1.00 98.38 204 THR A O 1
ATOM 1514 N N . PRO A 1 205 ? -1.025 -12.374 1.735 1.00 98.31 205 PRO A N 1
ATOM 1515 C CA . PRO A 1 205 ? -1.121 -13.698 2.346 1.00 98.31 205 PRO A CA 1
ATOM 1516 C C . PRO A 1 205 ? -0.034 -14.008 3.376 1.00 98.31 205 PRO A C 1
ATOM 1518 O O . PRO A 1 205 ? -0.340 -14.423 4.497 1.00 98.31 205 PRO A O 1
ATOM 1521 N N . ALA A 1 206 ? 1.230 -13.766 3.017 1.00 97.94 206 ALA A N 1
ATOM 1522 C CA . ALA A 1 206 ? 2.374 -14.069 3.871 1.00 97.94 206 ALA A CA 1
ATOM 1523 C C . ALA A 1 206 ? 2.371 -13.239 5.161 1.00 97.94 206 ALA A C 1
ATOM 1525 O O . ALA A 1 206 ? 2.632 -13.776 6.240 1.00 97.94 206 ALA A O 1
ATOM 1526 N N . VAL A 1 207 ? 2.029 -11.950 5.063 1.00 98.06 207 VAL A N 1
ATOM 1527 C CA . VAL A 1 207 ? 1.921 -11.073 6.232 1.00 98.06 207 VAL A CA 1
ATOM 1528 C C . VAL A 1 207 ? 0.701 -11.454 7.070 1.00 98.06 207 VAL A C 1
ATOM 1530 O O . VAL A 1 207 ? 0.841 -11.699 8.266 1.00 98.06 207 VAL A O 1
ATOM 1533 N N . ARG A 1 208 ? -0.482 -11.626 6.463 1.00 97.50 208 ARG A N 1
ATOM 1534 C CA . ARG A 1 208 ? -1.708 -12.018 7.186 1.00 97.50 208 ARG A CA 1
ATOM 1535 C C . ARG A 1 208 ? -1.565 -13.329 7.955 1.00 97.50 208 ARG A C 1
ATOM 1537 O O . ARG A 1 208 ? -2.144 -13.461 9.026 1.00 97.50 208 ARG A O 1
ATOM 1544 N N . ALA A 1 209 ? -0.773 -14.283 7.465 1.00 97.25 209 ALA A N 1
ATOM 1545 C CA . ALA A 1 209 ? -0.512 -15.534 8.179 1.00 97.25 209 ALA A CA 1
ATOM 1546 C C . ALA A 1 209 ? 0.183 -15.339 9.544 1.00 97.25 209 ALA A C 1
ATOM 1548 O O . ALA A 1 209 ? 0.098 -16.221 10.397 1.00 97.25 209 ALA A O 1
ATOM 1549 N N . ARG A 1 210 ? 0.847 -14.195 9.761 1.00 96.19 210 ARG A N 1
ATOM 1550 C CA . ARG A 1 210 ? 1.469 -13.800 11.037 1.00 96.19 210 ARG A CA 1
ATOM 1551 C C . ARG A 1 210 ? 0.551 -12.948 11.920 1.00 96.19 210 ARG A C 1
ATOM 1553 O O . ARG A 1 210 ? 0.885 -12.718 13.077 1.00 96.19 210 ARG A O 1
ATOM 1560 N N . HIS A 1 211 ? -0.600 -12.535 11.390 1.00 96.31 211 HIS A N 1
ATOM 1561 C CA . HIS A 1 211 ? -1.604 -11.707 12.057 1.00 96.31 211 HIS A CA 1
ATOM 1562 C C . HIS A 1 211 ? -2.973 -12.408 12.056 1.00 96.31 211 HIS A C 1
ATOM 1564 O O . HIS A 1 211 ? -3.903 -11.949 11.387 1.00 96.31 211 HIS A O 1
ATOM 1570 N N . PRO A 1 212 ? -3.134 -13.541 12.768 1.00 94.44 212 PRO A N 1
ATOM 1571 C CA . PRO A 1 212 ? -4.403 -14.275 12.806 1.00 94.44 212 PRO A CA 1
ATOM 1572 C C . PRO A 1 212 ? -5.576 -13.446 13.363 1.00 94.44 212 PRO A C 1
ATOM 1574 O O . PRO A 1 212 ? -6.738 -13.771 13.124 1.00 94.44 212 PRO A O 1
ATOM 1577 N N . GLU A 1 213 ? -5.290 -12.372 14.101 1.00 93.81 213 GLU A N 1
ATOM 1578 C CA . GLU A 1 213 ? -6.264 -11.402 14.594 1.00 93.81 213 GLU A CA 1
ATOM 1579 C C . GLU A 1 213 ? -6.821 -10.476 13.500 1.00 93.81 213 GLU A C 1
ATOM 1581 O O . GLU A 1 213 ? -7.904 -9.899 13.663 1.00 93.81 213 GLU A O 1
ATOM 1586 N N . TRP A 1 214 ? -6.126 -10.340 12.364 1.00 96.94 214 TRP A N 1
ATOM 1587 C CA . TRP A 1 214 ? -6.641 -9.589 11.228 1.00 96.94 214 TRP A CA 1
ATOM 1588 C C . TRP A 1 214 ? -7.767 -10.381 10.581 1.00 96.94 214 TRP A C 1
ATOM 1590 O O . TRP A 1 214 ? -7.581 -11.446 9.999 1.00 96.94 214 TRP A O 1
ATOM 1600 N N . THR A 1 215 ? -8.969 -9.818 10.654 1.00 96.75 215 THR A N 1
ATOM 1601 C CA . THR A 1 215 ? -10.165 -10.356 10.008 1.00 96.75 215 THR A CA 1
ATOM 1602 C C . THR A 1 215 ? -10.850 -9.254 9.214 1.00 96.75 215 THR A C 1
ATOM 1604 O O . THR A 1 215 ? -10.890 -8.094 9.636 1.00 96.75 215 THR A O 1
ATOM 1607 N N . LEU A 1 216 ? -11.491 -9.609 8.097 1.00 96.00 216 LEU A N 1
ATOM 1608 C CA . LEU A 1 216 ? -12.354 -8.664 7.377 1.00 96.00 216 LEU A CA 1
ATOM 1609 C C . LEU A 1 216 ? -13.481 -8.137 8.271 1.00 96.00 216 LEU A C 1
ATOM 1611 O O . LEU A 1 216 ? -13.951 -7.022 8.069 1.00 96.00 216 LEU A O 1
ATOM 1615 N N . ALA A 1 217 ? -13.924 -8.914 9.264 1.00 96.25 217 ALA A N 1
ATOM 1616 C CA . ALA A 1 217 ? -14.904 -8.465 10.246 1.00 96.25 217 ALA A CA 1
ATOM 1617 C C . ALA A 1 217 ? -14.368 -7.300 11.095 1.00 96.25 217 ALA A C 1
ATOM 1619 O O . ALA A 1 217 ? -15.084 -6.309 11.256 1.00 96.25 217 ALA A O 1
ATOM 1620 N N . ALA A 1 218 ? -13.119 -7.381 11.566 1.00 96.94 218 ALA A N 1
ATOM 1621 C CA . ALA A 1 218 ? -12.458 -6.308 12.306 1.00 96.94 218 ALA A CA 1
ATOM 1622 C C . ALA A 1 218 ? -12.238 -5.064 11.429 1.00 96.94 218 ALA A C 1
ATOM 1624 O O . ALA A 1 218 ? -12.613 -3.964 11.834 1.00 96.94 218 ALA A O 1
ATOM 1625 N N . VAL A 1 219 ? -11.740 -5.233 10.197 1.00 97.94 219 VAL A N 1
ATOM 1626 C CA . VAL A 1 219 ? -11.575 -4.125 9.233 1.00 97.94 219 VAL A CA 1
ATOM 1627 C C . VAL A 1 219 ? -12.918 -3.449 8.941 1.00 97.94 219 VAL A C 1
ATOM 1629 O O . VAL A 1 219 ? -13.051 -2.232 9.046 1.00 97.94 219 VAL A O 1
ATOM 1632 N N . ARG A 1 220 ? -13.962 -4.232 8.639 1.00 97.12 220 ARG A N 1
ATOM 1633 C CA . ARG A 1 220 ? -15.320 -3.707 8.418 1.00 97.12 220 ARG A CA 1
ATOM 1634 C C . ARG A 1 220 ? -15.901 -3.062 9.675 1.00 97.12 220 ARG A C 1
ATOM 1636 O O . ARG A 1 220 ? -16.713 -2.152 9.553 1.00 97.12 220 ARG A O 1
ATOM 1643 N N . GLY A 1 221 ? -15.510 -3.520 10.863 1.00 96.25 221 GLY A N 1
ATOM 1644 C CA . GLY A 1 221 ? -15.813 -2.864 12.133 1.00 96.25 221 GLY A CA 1
ATOM 1645 C C . GLY A 1 221 ? -15.229 -1.455 12.190 1.00 96.25 221 GLY A C 1
ATOM 1646 O O . GLY A 1 221 ? -15.981 -0.512 12.418 1.00 96.25 221 GLY A O 1
ATOM 1647 N N . ALA A 1 222 ? -13.937 -1.302 11.883 1.00 96.62 222 ALA A N 1
ATOM 1648 C CA . ALA A 1 222 ? -13.277 0.003 11.818 1.00 96.62 222 ALA A CA 1
ATOM 1649 C C . ALA A 1 222 ? -13.925 0.935 10.776 1.00 96.62 222 ALA A C 1
ATOM 1651 O O . ALA A 1 222 ? -14.147 2.106 11.068 1.00 96.62 222 ALA A O 1
ATOM 1652 N N . ILE A 1 223 ? -14.317 0.406 9.607 1.00 97.31 223 ILE A N 1
ATOM 1653 C CA . ILE A 1 223 ? -15.048 1.165 8.575 1.00 97.31 223 ILE A CA 1
ATOM 1654 C C . ILE A 1 223 ? -16.407 1.652 9.107 1.00 97.31 223 ILE A C 1
ATOM 1656 O O . ILE A 1 223 ? -16.722 2.836 9.020 1.00 97.31 223 ILE A O 1
ATOM 1660 N N . ARG A 1 224 ? -17.226 0.755 9.679 1.00 96.75 224 ARG A N 1
ATOM 1661 C CA . ARG A 1 224 ? -18.575 1.100 10.172 1.00 96.75 224 ARG A CA 1
ATOM 1662 C C . ARG A 1 224 ? -18.540 2.094 11.325 1.00 96.75 224 ARG A C 1
ATOM 1664 O O . ARG A 1 224 ? -19.349 3.014 11.354 1.00 96.75 224 ARG A O 1
ATOM 1671 N N . SER A 1 225 ? -17.611 1.898 12.255 1.00 95.75 225 SER A N 1
ATOM 1672 C CA . SER A 1 225 ? -17.412 2.781 13.404 1.00 95.75 225 SER A CA 1
ATOM 1673 C C . SER A 1 225 ? -16.646 4.052 13.046 1.00 95.75 225 SER A C 1
ATOM 1675 O O . SER A 1 225 ? -16.418 4.875 13.929 1.00 95.75 225 SER A O 1
ATOM 1677 N N . ARG A 1 226 ? -16.224 4.192 11.779 1.00 96.50 226 ARG A N 1
ATOM 1678 C CA . ARG A 1 226 ? -15.417 5.304 11.271 1.00 96.50 226 ARG A CA 1
ATOM 1679 C C . ARG A 1 226 ? -14.209 5.587 12.158 1.00 96.50 226 ARG A C 1
ATOM 1681 O O . ARG A 1 226 ? -13.856 6.727 12.440 1.00 96.50 226 ARG A O 1
ATOM 1688 N N . SER A 1 227 ? -13.601 4.516 12.651 1.00 97.06 227 SER A N 1
ATOM 1689 C CA . SER A 1 227 ? -12.480 4.614 13.565 1.00 97.06 227 SER A CA 1
ATOM 1690 C C . SER A 1 227 ? -11.255 5.099 12.808 1.00 97.06 227 SER A C 1
ATOM 1692 O O . SER A 1 227 ? -10.963 4.613 11.713 1.00 97.06 227 SER A O 1
ATOM 1694 N N . ARG A 1 228 ? -10.513 6.027 13.414 1.00 98.38 228 ARG A N 1
ATOM 1695 C CA . ARG A 1 228 ? -9.204 6.409 12.898 1.00 98.38 228 ARG A CA 1
ATOM 1696 C C . ARG A 1 228 ? -8.278 5.200 12.979 1.00 98.38 228 ARG A C 1
ATOM 1698 O O . ARG A 1 228 ? -8.258 4.497 13.991 1.00 98.38 228 ARG A O 1
ATOM 1705 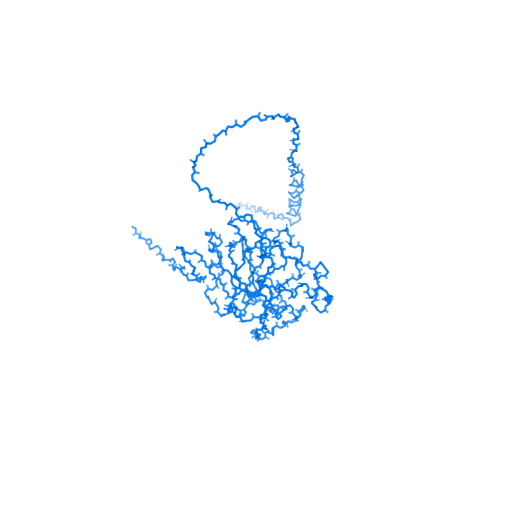N N . VAL A 1 229 ? -7.523 4.962 11.920 1.00 98.69 229 VAL A N 1
ATOM 1706 C CA . VAL A 1 229 ? -6.555 3.872 11.816 1.00 98.69 229 VAL A CA 1
ATOM 1707 C C . VAL A 1 229 ? -5.152 4.423 11.636 1.00 98.69 229 VAL A C 1
ATOM 1709 O O . VAL A 1 229 ? -4.971 5.535 11.138 1.00 98.69 229 VAL A O 1
ATOM 1712 N N . ARG A 1 230 ? -4.165 3.636 12.049 1.00 98.81 230 ARG A N 1
ATOM 1713 C CA . ARG A 1 230 ? -2.746 3.874 11.810 1.00 98.81 230 ARG A CA 1
ATOM 1714 C C . ARG A 1 230 ? -2.175 2.644 11.120 1.00 98.81 230 ARG A C 1
ATOM 1716 O O . ARG A 1 230 ? -2.289 1.529 11.624 1.00 98.81 230 ARG A O 1
ATOM 1723 N N . ILE A 1 231 ? -1.598 2.867 9.948 1.00 98.88 231 ILE A N 1
ATOM 1724 C CA . ILE A 1 231 ? -1.122 1.842 9.025 1.00 98.88 231 ILE A CA 1
ATOM 1725 C C . ILE A 1 231 ? 0.387 1.943 8.936 1.00 98.88 231 ILE A C 1
ATOM 1727 O O . ILE A 1 231 ? 0.904 3.015 8.648 1.00 98.88 231 ILE A O 1
ATOM 1731 N N . THR A 1 232 ? 1.089 0.842 9.177 1.00 98.88 232 THR A N 1
ATOM 1732 C CA . THR A 1 232 ? 2.540 0.750 8.961 1.00 98.88 232 THR A CA 1
ATOM 1733 C C . THR A 1 232 ? 2.821 -0.188 7.800 1.00 98.88 232 THR A C 1
ATOM 1735 O O . THR A 1 232 ? 2.196 -1.244 7.709 1.00 98.88 232 THR A O 1
ATOM 1738 N N . GLY A 1 233 ? 3.752 0.181 6.924 1.00 98.75 233 GLY A N 1
ATOM 1739 C CA . GLY A 1 233 ? 4.137 -0.640 5.781 1.00 98.75 233 GLY A CA 1
ATOM 1740 C C . GLY A 1 233 ? 5.169 0.037 4.890 1.00 98.75 233 GLY A C 1
ATOM 1741 O O . GLY A 1 233 ? 5.911 0.919 5.333 1.00 98.75 233 GLY A O 1
ATOM 1742 N N . TRP A 1 234 ? 5.201 -0.377 3.629 1.00 98.81 234 TRP A N 1
ATOM 1743 C CA . TRP A 1 234 ? 6.211 0.036 2.660 1.00 98.81 234 TRP A CA 1
ATOM 1744 C C . TRP A 1 234 ? 5.595 0.840 1.524 1.00 98.81 234 TRP A C 1
ATOM 1746 O O . TRP A 1 234 ? 4.624 0.403 0.915 1.00 98.81 234 TRP A O 1
ATOM 1756 N N . LEU A 1 235 ? 6.158 2.011 1.225 1.00 98.81 235 LEU A N 1
ATOM 1757 C CA . LEU A 1 235 ? 5.745 2.778 0.053 1.00 98.81 235 LEU A CA 1
ATOM 1758 C C . LEU A 1 235 ? 6.162 2.037 -1.222 1.00 98.81 235 LEU A C 1
ATOM 1760 O O . LEU A 1 235 ? 7.345 1.750 -1.402 1.00 98.81 235 LEU A O 1
ATOM 1764 N N . MET A 1 236 ? 5.217 1.780 -2.118 1.00 98.69 236 MET A N 1
ATOM 1765 C CA . MET A 1 236 ? 5.447 1.073 -3.379 1.00 98.69 236 MET A CA 1
ATOM 1766 C C . MET A 1 236 ? 4.651 1.740 -4.499 1.00 98.69 236 MET A C 1
ATOM 1768 O O . MET A 1 236 ? 3.539 2.204 -4.263 1.00 98.69 236 MET A O 1
ATOM 1772 N N . LEU A 1 237 ? 5.199 1.809 -5.713 1.00 98.69 237 LEU A N 1
ATOM 1773 C CA . LEU A 1 237 ? 4.418 2.196 -6.888 1.00 98.69 237 LEU A CA 1
ATOM 1774 C C . LEU A 1 237 ? 3.835 0.944 -7.557 1.00 98.69 237 LEU A C 1
ATOM 1776 O O . LEU A 1 237 ? 4.596 0.074 -7.986 1.00 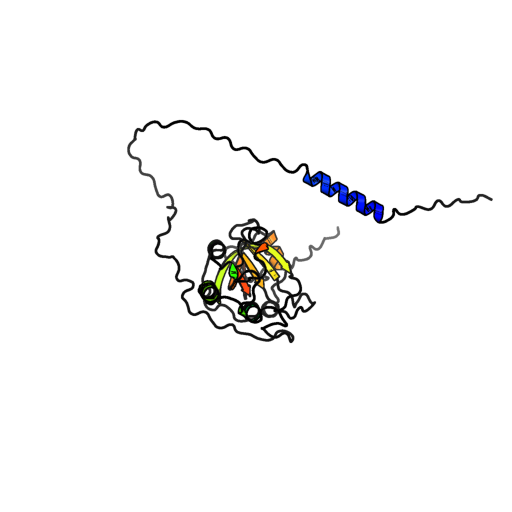98.69 237 LEU A O 1
ATOM 1780 N N . ASP A 1 238 ? 2.511 0.878 -7.704 1.00 98.25 238 ASP A N 1
ATOM 1781 C CA . ASP A 1 238 ? 1.847 -0.151 -8.509 1.00 98.25 238 ASP A CA 1
ATOM 1782 C C . ASP A 1 238 ? 1.434 0.418 -9.886 1.00 98.25 238 ASP A C 1
ATOM 1784 O O . ASP A 1 238 ? 0.477 1.191 -9.979 1.00 98.25 238 ASP A O 1
ATOM 1788 N N . PRO A 1 239 ? 2.124 0.066 -10.986 1.00 97.94 239 PRO A N 1
ATOM 1789 C CA . PRO A 1 239 ? 1.821 0.602 -12.310 1.00 97.94 239 PRO A CA 1
ATOM 1790 C C . PRO A 1 239 ? 0.535 0.046 -12.953 1.00 97.94 239 PRO A C 1
ATOM 1792 O O . PRO A 1 239 ? 0.166 0.524 -14.028 1.00 97.94 239 PRO A O 1
ATOM 1795 N N . GLU A 1 240 ? -0.146 -0.950 -12.376 1.00 97.00 240 GLU A N 1
ATOM 1796 C CA . GLU A 1 240 ? -1.162 -1.758 -13.077 1.00 97.00 240 GLU A CA 1
ATOM 1797 C C . GLU A 1 240 ? -2.516 -1.050 -13.265 1.00 97.00 240 GLU A C 1
ATOM 1799 O O . GLU A 1 240 ? -3.233 -1.305 -14.244 1.00 97.00 240 GLU A O 1
ATOM 1804 N N . HIS A 1 241 ? -2.865 -0.120 -12.367 1.00 95.88 241 HIS A N 1
ATOM 1805 C CA . HIS A 1 241 ? -4.210 0.471 -12.280 1.00 95.88 241 HIS A CA 1
ATOM 1806 C C . HIS A 1 241 ? -4.282 2.009 -12.402 1.00 95.88 241 HIS A C 1
ATOM 1808 O O . HIS A 1 241 ? -5.011 2.660 -11.640 1.00 95.88 241 HIS A O 1
ATOM 1814 N N . PRO A 1 242 ? -3.609 2.643 -13.384 1.00 97.38 242 PRO A N 1
ATOM 1815 C CA . PRO A 1 242 ? -3.677 4.094 -13.572 1.00 97.38 242 PRO A CA 1
ATOM 1816 C C . PRO A 1 242 ? -5.088 4.574 -13.948 1.00 97.38 242 PRO A C 1
ATOM 1818 O O . PRO A 1 242 ? -5.449 5.713 -13.665 1.00 97.38 242 PRO A O 1
ATOM 1821 N N . ASP A 1 243 ? -5.917 3.707 -14.535 1.00 97.56 243 ASP A N 1
ATOM 1822 C CA . ASP A 1 243 ? -7.310 3.985 -14.902 1.00 97.56 243 ASP A CA 1
ATOM 1823 C C . ASP A 1 243 ? -8.252 4.144 -13.696 1.00 97.56 243 ASP A C 1
ATOM 1825 O O . ASP A 1 243 ? -9.372 4.634 -13.855 1.00 97.56 243 ASP A O 1
ATOM 1829 N N . GLN A 1 244 ? -7.812 3.736 -12.502 1.00 97.56 244 GLN A N 1
ATOM 1830 C CA . GLN A 1 244 ? -8.572 3.867 -11.259 1.00 97.56 244 GLN A CA 1
ATOM 1831 C C . GLN A 1 244 ? -8.323 5.212 -10.555 1.00 97.56 244 GLN A C 1
ATOM 1833 O O . GLN A 1 244 ? -9.084 5.581 -9.651 1.00 97.56 244 GLN A O 1
ATOM 1838 N N . VAL A 1 245 ? -7.289 5.959 -10.964 1.00 98.12 245 VAL A N 1
ATOM 1839 C CA . VAL A 1 245 ? -6.981 7.285 -10.413 1.00 98.12 245 VAL A CA 1
ATOM 1840 C C . VAL A 1 245 ? -8.108 8.263 -10.748 1.00 98.12 245 VAL A C 1
ATOM 1842 O O . VAL A 1 245 ? -8.527 8.383 -11.898 1.00 98.12 245 VAL A O 1
ATOM 1845 N N . GLY A 1 246 ? -8.628 8.946 -9.728 1.00 97.31 246 GLY A N 1
ATOM 1846 C CA . GLY A 1 246 ? -9.787 9.834 -9.844 1.00 97.31 246 GLY A CA 1
ATOM 1847 C C . GLY A 1 246 ? -11.133 9.106 -9.933 1.00 97.31 246 GLY A C 1
ATOM 1848 O O . GLY A 1 246 ? -12.155 9.758 -10.132 1.00 97.31 246 GLY A O 1
ATOM 1849 N N . ARG A 1 247 ? -11.159 7.773 -9.776 1.00 97.38 247 ARG A N 1
ATOM 1850 C CA . ARG A 1 247 ? -12.393 6.961 -9.748 1.00 97.38 247 ARG A CA 1
ATOM 1851 C C . ARG A 1 247 ? -12.565 6.207 -8.441 1.00 97.38 247 ARG A C 1
ATOM 1853 O O . ARG A 1 247 ? -13.611 6.290 -7.812 1.00 97.38 247 ARG A O 1
ATOM 1860 N N . THR A 1 248 ? -11.538 5.470 -8.031 1.00 96.81 248 THR A N 1
ATOM 1861 C CA . THR A 1 248 ? -11.576 4.665 -6.800 1.00 96.81 248 THR A CA 1
ATOM 1862 C C . THR A 1 248 ? -10.325 4.810 -5.946 1.00 96.81 248 THR A C 1
ATOM 1864 O O . THR A 1 248 ? -10.237 4.141 -4.923 1.00 96.81 248 THR A O 1
ATOM 1867 N N . ARG A 1 249 ? -9.342 5.592 -6.399 1.00 98.50 249 ARG A N 1
ATOM 1868 C CA . ARG A 1 249 ? -8.105 5.933 -5.689 1.00 98.50 249 ARG A CA 1
ATOM 1869 C C . ARG A 1 249 ? -7.604 7.294 -6.171 1.00 98.50 249 ARG A C 1
ATOM 1871 O O . ARG A 1 249 ? -7.967 7.719 -7.269 1.00 98.50 249 ARG A O 1
ATOM 1878 N N . GLY A 1 250 ? -6.772 7.965 -5.383 1.00 98.44 250 GLY A N 1
ATOM 1879 C CA . GLY A 1 250 ? -6.192 9.263 -5.746 1.00 98.44 250 GLY A CA 1
ATOM 1880 C C . GLY A 1 250 ? -4.798 9.177 -6.371 1.00 98.44 250 GLY A C 1
ATOM 1881 O O . GLY A 1 250 ? -4.350 10.123 -7.007 1.00 98.44 250 GLY A O 1
ATOM 1882 N N . THR A 1 251 ? -4.121 8.037 -6.236 1.00 98.75 251 THR A N 1
ATOM 1883 C CA . THR A 1 251 ? -2.760 7.808 -6.735 1.00 98.75 251 THR A CA 1
ATOM 1884 C C . THR A 1 251 ? -2.546 6.321 -7.034 1.00 98.75 251 THR A C 1
ATOM 1886 O O . THR A 1 251 ? -3.369 5.492 -6.641 1.00 98.75 251 THR A O 1
ATOM 1889 N N . ILE A 1 252 ? -1.470 5.993 -7.749 1.00 98.56 252 ILE A N 1
ATOM 1890 C CA . ILE A 1 252 ? -0.986 4.613 -7.935 1.00 98.56 252 ILE A CA 1
ATOM 1891 C C . ILE A 1 252 ? 0.184 4.264 -6.998 1.00 98.56 252 ILE A C 1
ATOM 1893 O O . ILE A 1 252 ? 0.727 3.166 -7.046 1.00 98.56 252 ILE A O 1
ATOM 1897 N N . TRP A 1 253 ? 0.582 5.207 -6.143 1.00 98.88 253 TRP A N 1
ATOM 1898 C CA . TRP A 1 253 ? 1.376 4.892 -4.965 1.00 98.88 253 TRP A CA 1
ATOM 1899 C C . TRP A 1 253 ? 0.509 4.144 -3.949 1.00 98.88 253 TRP A C 1
ATOM 1901 O O . TRP A 1 253 ? -0.635 4.522 -3.692 1.00 98.88 253 TRP A O 1
ATOM 1911 N N . GLU A 1 254 ? 1.067 3.108 -3.349 1.00 98.88 254 GLU A N 1
ATOM 1912 C CA . GLU A 1 254 ? 0.408 2.253 -2.371 1.00 98.88 254 GLU A CA 1
ATOM 1913 C C . GLU A 1 254 ? 1.271 2.118 -1.115 1.00 98.88 254 GLU A C 1
ATOM 1915 O O . GLU A 1 254 ? 2.481 2.363 -1.136 1.00 98.88 254 GLU A O 1
ATOM 1920 N N . ILE A 1 255 ? 0.647 1.702 -0.013 1.00 98.88 255 ILE A N 1
ATOM 1921 C CA . ILE A 1 255 ? 1.380 1.113 1.110 1.00 98.88 255 ILE A CA 1
ATOM 1922 C C . ILE A 1 255 ? 1.209 -0.399 0.992 1.00 98.88 255 ILE A C 1
ATOM 1924 O O . ILE A 1 255 ? 0.166 -0.936 1.366 1.00 98.88 255 ILE A O 1
ATOM 1928 N N . HIS A 1 256 ? 2.216 -1.065 0.432 1.00 98.75 256 HIS A N 1
ATOM 1929 C CA . HIS A 1 256 ? 2.165 -2.478 0.088 1.00 98.75 256 HIS A CA 1
ATOM 1930 C C . HIS A 1 256 ? 3.540 -3.128 0.331 1.00 98.75 256 HIS A C 1
ATOM 1932 O O . HIS A 1 256 ? 4.535 -2.698 -0.257 1.00 98.75 256 HIS A O 1
ATOM 1938 N N . PRO A 1 257 ? 3.618 -4.166 1.179 1.00 98.75 257 PRO A N 1
ATOM 1939 C CA . PRO A 1 257 ? 2.561 -4.648 2.062 1.00 98.75 257 PRO A CA 1
ATOM 1940 C C . PRO A 1 257 ? 2.433 -3.748 3.292 1.00 98.75 257 PRO A C 1
ATOM 1942 O O . PRO A 1 257 ? 3.392 -3.095 3.724 1.00 98.75 257 PRO A O 1
ATOM 1945 N N . ILE A 1 258 ? 1.248 -3.751 3.897 1.00 98.69 258 ILE A N 1
ATOM 1946 C CA . ILE A 1 258 ? 1.064 -3.283 5.270 1.00 98.69 258 ILE A CA 1
ATOM 1947 C C . ILE A 1 258 ? 1.444 -4.390 6.245 1.00 98.69 258 ILE A C 1
ATOM 1949 O O . ILE A 1 258 ? 1.047 -5.540 6.076 1.00 98.69 258 ILE A O 1
ATOM 1953 N N . THR A 1 259 ? 2.184 -4.028 7.289 1.00 98.50 259 THR A N 1
ATOM 1954 C CA . THR A 1 259 ? 2.684 -4.944 8.325 1.00 98.50 259 THR A CA 1
ATOM 1955 C C . THR A 1 259 ? 2.124 -4.639 9.712 1.00 98.50 259 THR A C 1
ATOM 1957 O O . THR A 1 259 ? 2.307 -5.412 10.646 1.00 98.50 259 THR A O 1
ATOM 1960 N N . ARG A 1 260 ? 1.417 -3.515 9.875 1.00 98.44 260 ARG A N 1
ATOM 1961 C CA . ARG A 1 260 ? 0.685 -3.202 11.106 1.00 98.44 260 ARG A CA 1
ATOM 1962 C C . ARG A 1 260 ? -0.584 -2.427 10.803 1.00 98.44 260 ARG A C 1
ATOM 1964 O O . ARG A 1 260 ? -0.556 -1.467 10.032 1.00 98.44 260 ARG A O 1
ATOM 1971 N N . ILE A 1 261 ? -1.666 -2.810 11.474 1.00 98.56 261 ILE A N 1
ATOM 1972 C CA . ILE A 1 261 ? -2.919 -2.061 11.506 1.00 98.56 261 ILE A CA 1
ATOM 1973 C C . ILE A 1 261 ? -3.264 -1.805 12.966 1.00 98.56 261 ILE A C 1
ATOM 1975 O O . ILE A 1 261 ? -3.433 -2.740 13.748 1.00 98.56 261 ILE A O 1
ATOM 1979 N N . GLU A 1 262 ? -3.393 -0.536 13.322 1.00 98.38 262 GLU A N 1
ATOM 1980 C CA . GLU A 1 262 ? -3.853 -0.097 14.633 1.00 98.38 262 GLU A CA 1
ATOM 1981 C C . GLU A 1 262 ? -5.127 0.735 14.473 1.00 98.38 262 GLU A C 1
ATOM 1983 O O . GLU A 1 262 ? -5.312 1.433 13.475 1.00 98.38 262 GLU A O 1
ATOM 1988 N N . VAL A 1 263 ? -6.011 0.675 15.464 1.00 97.94 263 VAL A N 1
ATOM 1989 C CA . VAL A 1 263 ? -7.258 1.441 15.521 1.00 97.94 263 VAL A CA 1
ATOM 1990 C C . VAL A 1 263 ? -7.220 2.342 16.749 1.00 97.94 263 VAL A C 1
ATOM 1992 O O . VAL A 1 263 ? -6.815 1.910 17.828 1.00 97.94 263 VAL A O 1
ATOM 1995 N N . GLN A 1 264 ? -7.646 3.594 16.604 1.00 96.81 264 GLN A N 1
ATOM 1996 C CA . GLN A 1 264 ? -7.753 4.515 17.726 1.00 96.81 264 GLN A CA 1
ATOM 1997 C C . GLN A 1 264 ? -8.963 4.142 18.594 1.00 96.81 264 GLN A C 1
ATOM 1999 O O . GLN A 1 264 ? -10.104 4.160 18.132 1.00 96.81 264 GLN A O 1
ATOM 2004 N N . GLN A 1 265 ? -8.719 3.831 19.864 1.00 93.81 265 GLN A N 1
ATOM 2005 C CA . GLN A 1 265 ? -9.738 3.527 20.866 1.00 93.81 265 GLN A CA 1
ATOM 2006 C C . GLN A 1 265 ? -9.402 4.264 22.164 1.00 93.81 265 GLN A C 1
ATOM 2008 O O . GLN A 1 265 ? -8.293 4.150 22.679 1.00 93.81 265 GLN A O 1
ATOM 2013 N N . ASN A 1 266 ? -10.352 5.034 22.703 1.00 91.56 266 ASN A N 1
ATOM 2014 C CA . ASN A 1 266 ? -10.199 5.759 23.976 1.00 91.56 266 ASN A CA 1
ATOM 2015 C C . ASN A 1 266 ? -8.901 6.592 24.065 1.00 91.56 266 ASN A C 1
ATOM 2017 O O . ASN A 1 266 ? -8.208 6.587 25.079 1.00 91.56 266 ASN A O 1
ATOM 2021 N N . GLY A 1 267 ? -8.541 7.273 22.972 1.00 92.00 267 GLY A N 1
ATOM 2022 C CA . GLY A 1 267 ? -7.331 8.099 22.892 1.00 92.00 267 GLY A CA 1
ATOM 2023 C C . GLY A 1 267 ? -6.016 7.326 22.728 1.00 92.00 267 GLY A C 1
ATOM 2024 O O . GLY A 1 267 ? -4.967 7.957 22.645 1.00 92.00 267 GLY A O 1
ATOM 2025 N N . SER A 1 268 ? -6.056 5.995 22.634 1.00 95.62 268 SER A N 1
ATOM 2026 C CA . SER A 1 268 ? -4.884 5.130 22.455 1.00 95.62 268 SER A CA 1
ATOM 2027 C C . SER A 1 268 ? -4.947 4.359 21.138 1.00 95.62 268 SER A C 1
ATOM 2029 O O . SER A 1 268 ? -6.028 4.102 20.612 1.00 95.62 268 SER A O 1
ATOM 2031 N N . TRP A 1 269 ? -3.789 3.973 20.607 1.00 97.19 269 TRP A N 1
ATOM 2032 C CA . TRP A 1 269 ? -3.694 3.063 19.466 1.00 97.19 269 TRP A CA 1
ATOM 2033 C C . TRP A 1 269 ? -3.651 1.628 19.967 1.00 97.19 269 TRP A C 1
ATOM 2035 O O . TRP A 1 269 ? -2.836 1.303 20.829 1.00 97.19 269 TRP A O 1
ATOM 2045 N N . VAL A 1 270 ? -4.543 0.786 19.451 1.00 96.44 270 VAL A N 1
ATOM 2046 C CA . VAL A 1 270 ? -4.564 -0.646 19.762 1.00 96.44 270 VAL A CA 1
ATOM 2047 C C . VAL A 1 270 ? -4.455 -1.462 18.476 1.00 96.44 270 VAL A C 1
ATOM 2049 O O . VAL A 1 270 ? -5.018 -1.043 17.460 1.00 96.44 270 VAL A O 1
ATOM 2052 N N . PRO A 1 271 ? -3.769 -2.619 18.480 1.00 96.69 271 PRO A N 1
ATOM 2053 C CA . PRO A 1 271 ? -3.723 -3.493 17.313 1.00 96.69 271 PRO A CA 1
ATOM 2054 C C . PRO A 1 271 ? -5.127 -3.882 16.835 1.00 96.69 271 PRO A C 1
ATOM 2056 O O . PRO A 1 271 ? -6.019 -4.161 17.641 1.00 96.69 271 PRO A O 1
ATOM 2059 N N . LEU A 1 272 ? -5.334 -3.924 15.519 1.00 95.19 272 LEU A N 1
ATOM 2060 C CA . LEU A 1 272 ? -6.591 -4.387 14.937 1.00 95.19 272 LEU A CA 1
ATOM 2061 C C . LEU A 1 272 ? -6.915 -5.803 15.433 1.00 95.19 272 LEU A C 1
ATOM 2063 O O . LEU A 1 272 ? -6.054 -6.671 15.464 1.00 95.19 272 LEU A O 1
ATOM 2067 N N . GLY A 1 273 ? -8.173 -6.044 15.804 1.00 83.00 273 GLY A N 1
ATOM 2068 C CA . GLY A 1 273 ? -8.614 -7.345 16.316 1.00 83.00 273 GLY A CA 1
ATOM 2069 C C . GLY A 1 273 ? -8.406 -7.520 17.824 1.00 83.00 273 GLY A C 1
ATOM 2070 O O . GLY A 1 273 ? -9.087 -8.347 18.428 1.00 83.00 273 GLY A O 1
ATOM 2071 N N . GLN A 1 274 ? -7.590 -6.681 18.471 1.00 72.62 274 GLN A N 1
ATOM 2072 C CA . GLN A 1 274 ? -7.563 -6.561 19.929 1.00 72.62 274 GLN A CA 1
ATOM 2073 C C . GLN A 1 274 ? -8.612 -5.524 20.372 1.00 72.62 274 GLN A C 1
ATOM 2075 O O . GLN A 1 274 ? -8.581 -4.365 19.964 1.00 72.62 274 GLN A O 1
ATOM 2080 N N . GLY A 1 275 ? -9.599 -5.951 21.170 1.00 50.88 275 GLY A N 1
ATOM 2081 C CA . GLY A 1 275 ? -10.666 -5.082 21.705 1.00 50.88 275 GLY A CA 1
ATOM 2082 C C . GLY A 1 275 ? -12.091 -5.412 21.244 1.00 50.88 275 GLY A C 1
ATOM 2083 O O . GLY A 1 275 ? -13.049 -4.916 21.834 1.00 50.88 275 GLY A O 1
ATOM 2084 N N . ALA A 1 276 ? -12.271 -6.309 20.268 1.00 49.62 276 ALA A N 1
ATOM 2085 C CA . ALA A 1 276 ? -13.572 -6.932 20.036 1.00 49.62 276 ALA A CA 1
ATOM 2086 C C . ALA A 1 276 ? -13.804 -7.987 21.127 1.00 49.62 276 ALA A C 1
ATOM 2088 O O . ALA A 1 276 ? -13.468 -9.158 20.960 1.00 49.62 276 ALA A O 1
ATOM 2089 N N . ALA A 1 277 ? -14.342 -7.576 22.278 1.00 41.06 277 ALA A N 1
ATOM 2090 C CA . ALA A 1 277 ? -14.929 -8.544 23.194 1.00 41.06 277 ALA A CA 1
ATOM 2091 C C . ALA A 1 277 ? -15.951 -9.377 22.395 1.00 41.06 277 ALA A C 1
ATOM 2093 O O . ALA A 1 277 ? -16.742 -8.784 21.654 1.00 41.06 277 ALA A O 1
ATOM 2094 N N . PRO A 1 278 ? -15.954 -10.718 22.496 1.00 41.34 278 PRO A N 1
ATOM 2095 C CA . PRO A 1 278 ? -17.010 -11.501 21.875 1.00 41.34 278 PRO A CA 1
ATOM 2096 C C . PRO A 1 278 ? -18.347 -10.988 22.416 1.00 41.34 278 PRO A C 1
ATOM 2098 O O . PRO A 1 278 ? -18.515 -10.880 23.635 1.00 41.34 278 PRO A O 1
ATOM 2101 N N . GLU A 1 279 ? -19.279 -10.634 21.526 1.00 43.59 279 GLU A N 1
ATOM 2102 C CA . GLU A 1 279 ? -20.658 -10.336 21.909 1.00 43.59 279 GLU A CA 1
ATOM 2103 C C . GLU A 1 279 ? -21.153 -11.497 22.777 1.00 43.59 279 GLU A C 1
ATOM 2105 O O . GLU A 1 279 ? -21.349 -12.617 22.299 1.00 43.59 279 GLU A O 1
ATOM 2110 N N . ARG A 1 280 ? -21.313 -11.263 24.087 1.00 41.69 280 ARG A N 1
ATOM 2111 C CA . ARG A 1 280 ? -21.973 -12.244 24.946 1.00 41.69 280 ARG A CA 1
ATOM 2112 C C . ARG A 1 280 ? -23.387 -12.412 24.398 1.00 41.69 280 ARG A C 1
ATOM 2114 O O . ARG A 1 280 ? -24.091 -11.405 24.290 1.00 41.69 280 ARG A O 1
ATOM 2121 N N . PRO A 1 281 ? -23.842 -13.644 24.114 1.00 43.72 281 PRO A N 1
ATOM 2122 C CA . PRO A 1 281 ? -25.223 -13.871 23.737 1.00 43.72 281 PRO A CA 1
ATOM 2123 C C . PRO A 1 281 ? -26.108 -13.299 24.840 1.00 43.72 281 PRO A C 1
ATOM 2125 O O . PRO A 1 281 ? -26.028 -13.723 25.998 1.00 43.72 281 PRO A O 1
ATOM 2128 N N . THR A 1 282 ? -26.929 -12.309 24.501 1.00 48.09 282 THR A N 1
ATOM 2129 C CA . THR A 1 282 ? -27.965 -11.819 25.401 1.00 48.09 282 THR A CA 1
ATOM 2130 C C . THR A 1 282 ? -28.900 -12.988 25.665 1.00 48.09 282 THR A C 1
ATOM 2132 O O . THR A 1 282 ? -29.704 -13.398 24.828 1.00 48.09 282 THR A O 1
ATOM 2135 N N . ARG A 1 283 ? -28.743 -13.595 26.843 1.00 54.38 283 ARG A N 1
ATOM 2136 C CA . ARG A 1 283 ? -29.612 -14.660 27.327 1.00 54.38 283 ARG A CA 1
ATOM 2137 C C . ARG A 1 283 ? -30.999 -14.038 27.465 1.00 54.38 283 ARG A C 1
ATOM 2139 O O . ARG A 1 283 ? -31.283 -13.376 28.461 1.00 54.38 283 ARG A O 1
ATOM 2146 N N . ARG A 1 284 ? -31.856 -14.205 26.451 1.00 54.75 284 ARG A N 1
ATOM 2147 C CA . ARG A 1 284 ? -33.284 -13.912 26.577 1.00 54.75 284 ARG A CA 1
ATOM 2148 C C . ARG A 1 284 ? -33.789 -14.748 27.748 1.00 54.75 284 ARG A C 1
ATOM 2150 O O . ARG A 1 284 ? -33.896 -15.969 27.642 1.00 54.75 284 ARG A O 1
ATOM 2157 N N . ARG A 1 285 ? -34.048 -14.094 28.882 1.00 54.28 285 ARG A N 1
ATOM 2158 C CA . ARG A 1 285 ? -34.875 -14.666 29.941 1.00 54.28 285 ARG A CA 1
ATOM 2159 C C . ARG A 1 285 ? -36.238 -14.905 29.302 1.00 54.28 285 ARG A C 1
ATOM 2161 O O . ARG A 1 285 ? -36.927 -13.951 28.954 1.00 54.28 285 ARG A O 1
ATOM 2168 N N . ARG A 1 286 ? -36.566 -16.175 29.063 1.00 52.69 286 ARG A N 1
ATOM 2169 C CA . ARG A 1 286 ? -37.954 -16.582 28.867 1.00 52.69 286 ARG A CA 1
ATOM 2170 C C . ARG A 1 286 ? -38.668 -16.261 30.180 1.00 52.69 286 ARG A C 1
ATOM 2172 O O . ARG A 1 286 ? -38.242 -16.755 31.224 1.00 52.69 286 ARG A O 1
ATOM 2179 N N . ALA A 1 287 ? -39.619 -15.336 30.100 1.00 56.44 287 ALA A N 1
ATOM 2180 C CA . ALA A 1 287 ? -40.714 -15.239 31.052 1.00 56.44 287 ALA A CA 1
ATOM 2181 C C . ALA A 1 287 ? -41.680 -16.403 30.803 1.00 56.44 287 ALA A C 1
ATOM 2183 O O . ALA A 1 287 ? -41.728 -16.866 29.635 1.00 56.44 287 ALA A O 1
#

Radius of gyration: 27.08 Å; chains: 1; bounding box: 88×93×55 Å

pLDDT: mean 81.29, std 24.67, range [30.11, 98.88]

Sequence (287 aa):
MRLHSTAGRSSPSLLALLLTLLLGIAIGYVLGQRAPGSIAGNLPKRGAPSPTGSTSPGAPSRSSGSPGVESSWHSGAKPTPELAAFRGCPPEGDGGDPALNRLKNRIDEPARPVPLPVDTLLNLPWPRDVAREDRARWSAPARGEVGRYEGVPLVVEGYFAGAKVEGPESPNCHGADTEMRDWHLWLTGGEGEDRTRSVVVETTPAVRARHPEWTLAAVRGAIRSRSRVRITGWLMLDPEHPDQVGRTRGTIWEIHPITRIEVQQNGSWVPLGQGAAPERPTRRRRA